Protein AF-A0AB39YLR9-F1 (afdb_monomer_lite)

Structure (mmCIF, N/CA/C/O backbone):
data_AF-A0AB39YLR9-F1
#
_entry.id   AF-A0AB39YLR9-F1
#
loop_
_atom_site.group_PDB
_atom_site.id
_atom_site.type_symbol
_atom_site.label_atom_id
_atom_site.label_alt_id
_atom_site.label_comp_id
_atom_site.label_asym_id
_atom_site.label_entity_id
_atom_site.label_seq_id
_atom_site.pdbx_PDB_ins_code
_atom_site.Cartn_x
_atom_site.Cartn_y
_atom_site.Cartn_z
_atom_site.occupancy
_atom_site.B_iso_or_equiv
_atom_site.auth_seq_id
_atom_site.auth_comp_id
_atom_site.auth_asym_id
_atom_site.auth_atom_id
_atom_site.pdbx_PDB_model_num
ATOM 1 N N . MET A 1 1 ? 39.516 -4.165 -50.689 1.00 60.22 1 MET A N 1
ATOM 2 C CA . MET A 1 1 ? 39.779 -5.036 -49.518 1.00 60.22 1 MET A CA 1
ATOM 3 C C . MET A 1 1 ? 39.561 -4.336 -48.171 1.00 60.22 1 MET A C 1
ATOM 5 O O . MET A 1 1 ? 38.975 -4.947 -47.292 1.00 60.22 1 MET A O 1
ATOM 9 N N . ASN A 1 2 ? 39.962 -3.068 -47.979 1.00 72.69 2 ASN A N 1
ATOM 10 C CA . ASN A 1 2 ? 39.694 -2.357 -46.710 1.00 72.69 2 ASN A CA 1
ATOM 11 C C . ASN A 1 2 ? 38.231 -1.906 -46.526 1.00 72.69 2 ASN A C 1
ATOM 13 O O . ASN A 1 2 ? 37.761 -1.853 -45.395 1.00 72.69 2 ASN A O 1
ATOM 17 N N . GLU A 1 3 ? 37.502 -1.604 -47.604 1.00 74.44 3 GLU A N 1
ATOM 18 C CA . GLU A 1 3 ? 36.099 -1.163 -47.508 1.00 74.44 3 GLU A CA 1
ATOM 19 C C . GLU A 1 3 ? 35.142 -2.290 -47.110 1.00 74.44 3 GLU A C 1
ATOM 21 O O . GLU A 1 3 ? 34.292 -2.086 -46.251 1.00 74.44 3 GLU A O 1
ATOM 26 N N . GLU A 1 4 ? 35.344 -3.492 -47.646 1.00 80.44 4 GLU A N 1
ATOM 27 C CA . GLU A 1 4 ? 34.550 -4.683 -47.316 1.00 80.44 4 GLU A CA 1
ATOM 28 C C . GLU A 1 4 ? 34.678 -5.046 -45.827 1.00 80.44 4 GLU A C 1
ATOM 30 O O . GLU A 1 4 ? 33.683 -5.193 -45.120 1.00 80.44 4 GLU A O 1
ATOM 35 N N . LYS A 1 5 ? 35.909 -5.025 -45.297 1.00 81.19 5 LYS A N 1
ATOM 36 C CA . LYS A 1 5 ? 36.178 -5.244 -43.867 1.00 81.19 5 LYS A CA 1
ATOM 37 C C . LYS A 1 5 ? 35.561 -4.161 -42.970 1.00 81.19 5 LYS A C 1
ATOM 39 O O . LYS A 1 5 ? 35.213 -4.430 -41.820 1.00 81.19 5 LYS A O 1
ATOM 44 N N . ASN A 1 6 ? 35.435 -2.930 -43.468 1.00 79.38 6 ASN A N 1
ATOM 45 C CA . ASN A 1 6 ? 34.780 -1.841 -42.741 1.00 79.38 6 ASN A CA 1
ATOM 46 C C . ASN A 1 6 ? 33.250 -1.968 -42.777 1.00 79.38 6 ASN A C 1
ATOM 48 O O . ASN A 1 6 ? 32.603 -1.677 -41.771 1.00 79.38 6 ASN A O 1
ATOM 52 N N . GLN A 1 7 ? 32.676 -2.453 -43.882 1.00 78.94 7 GLN A N 1
ATOM 53 C CA . GLN A 1 7 ? 31.246 -2.752 -43.972 1.00 78.94 7 GLN A CA 1
ATOM 54 C C . GLN A 1 7 ? 30.847 -3.883 -43.024 1.00 78.94 7 GLN A C 1
ATOM 56 O O . GLN A 1 7 ? 29.901 -3.712 -42.257 1.00 78.94 7 GLN A O 1
ATOM 61 N N . GLU A 1 8 ? 31.592 -4.992 -42.989 1.00 82.38 8 GLU A N 1
ATOM 62 C CA . GLU A 1 8 ? 31.318 -6.095 -42.054 1.00 82.38 8 GLU A CA 1
ATOM 63 C C . GLU A 1 8 ? 31.325 -5.633 -40.592 1.00 82.38 8 GLU A C 1
ATOM 65 O O . GLU A 1 8 ? 30.444 -5.999 -39.811 1.00 82.38 8 GLU A O 1
ATOM 70 N N . ARG A 1 9 ? 32.277 -4.766 -40.223 1.00 81.50 9 ARG A N 1
ATOM 71 C CA . ARG A 1 9 ? 32.346 -4.180 -38.876 1.00 81.50 9 ARG A CA 1
ATOM 72 C C . ARG A 1 9 ? 31.137 -3.304 -38.563 1.00 81.50 9 ARG A C 1
ATOM 74 O O . ARG A 1 9 ? 30.598 -3.412 -37.466 1.00 81.50 9 ARG A O 1
ATOM 81 N N . ALA A 1 10 ? 30.692 -2.475 -39.505 1.00 74.00 10 ALA A N 1
ATOM 82 C CA . ALA A 1 10 ? 29.515 -1.631 -39.317 1.00 74.00 10 ALA A CA 1
ATOM 83 C C . ALA A 1 10 ? 28.233 -2.468 -39.148 1.00 74.00 10 ALA A C 1
ATOM 85 O O . ALA A 1 10 ? 27.442 -2.209 -38.241 1.00 74.00 10 ALA A O 1
ATOM 86 N N . TYR A 1 11 ? 28.057 -3.522 -39.953 1.00 78.75 11 TYR A N 1
ATOM 87 C CA . TYR A 1 11 ? 26.915 -4.432 -39.824 1.00 78.75 11 TYR A CA 1
ATOM 88 C C . TYR A 1 11 ? 26.922 -5.203 -38.501 1.00 78.75 11 TYR A C 1
ATOM 90 O O . TYR A 1 11 ? 25.876 -5.307 -37.856 1.00 78.75 11 TYR A O 1
ATOM 98 N N . ALA A 1 12 ? 28.085 -5.694 -38.062 1.00 80.12 12 ALA A N 1
ATOM 99 C CA . ALA A 1 12 ? 28.220 -6.372 -36.774 1.00 80.12 12 ALA A CA 1
ATOM 100 C C . ALA A 1 12 ? 27.848 -5.453 -35.596 1.00 80.12 12 ALA A C 1
ATOM 102 O O . ALA A 1 12 ? 27.183 -5.887 -34.657 1.00 80.12 12 ALA A O 1
ATOM 103 N N . LEU A 1 13 ? 28.217 -4.173 -35.678 1.00 76.12 13 LEU A N 1
ATOM 104 C CA . LEU A 1 13 ? 27.980 -3.175 -34.635 1.00 76.12 13 LEU A CA 1
ATOM 105 C C . LEU A 1 13 ? 26.496 -2.750 -34.565 1.00 76.12 13 LEU A C 1
ATOM 107 O O . LEU A 1 13 ? 25.919 -2.624 -33.485 1.00 76.12 13 LEU A O 1
ATOM 111 N N . ILE A 1 14 ? 25.821 -2.632 -35.713 1.00 75.31 14 ILE A N 1
ATOM 112 C CA . ILE A 1 14 ? 24.363 -2.418 -35.765 1.00 75.31 14 ILE A CA 1
ATOM 113 C C . ILE A 1 14 ? 23.611 -3.645 -35.220 1.00 75.31 14 ILE A C 1
ATOM 115 O O . ILE A 1 14 ? 22.615 -3.499 -34.504 1.00 75.31 14 ILE A O 1
ATOM 119 N N . ALA A 1 15 ? 24.079 -4.857 -35.537 1.00 76.88 15 ALA A N 1
ATOM 120 C CA . ALA A 1 15 ? 23.487 -6.092 -35.030 1.00 76.88 15 ALA A CA 1
ATOM 121 C C . ALA A 1 15 ? 23.628 -6.213 -33.503 1.00 76.88 15 ALA A C 1
ATOM 123 O O . ALA A 1 15 ? 22.654 -6.579 -32.841 1.00 76.88 15 ALA A O 1
ATOM 124 N N . SER A 1 16 ? 24.782 -5.842 -32.931 1.00 79.31 16 SER A N 1
ATOM 125 C CA . SER A 1 16 ? 24.967 -5.837 -31.474 1.00 79.31 16 SER A CA 1
ATOM 126 C C . SER A 1 16 ? 24.061 -4.821 -30.780 1.00 79.31 16 SER A C 1
ATOM 128 O O . SER A 1 16 ? 23.411 -5.173 -29.800 1.00 79.31 16 SER A O 1
ATOM 130 N N . TYR A 1 17 ? 23.909 -3.605 -31.325 1.00 73.50 17 TYR A N 1
ATOM 131 C CA . TYR A 1 17 ? 22.994 -2.612 -30.746 1.00 73.50 17 TYR A CA 1
ATOM 132 C C . TYR A 1 17 ? 21.532 -3.070 -30.742 1.00 73.50 17 TYR A C 1
ATOM 134 O O . TYR A 1 17 ? 20.808 -2.809 -29.779 1.00 73.50 17 TYR A O 1
ATOM 142 N N . ARG A 1 18 ? 21.084 -3.777 -31.790 1.00 77.50 18 ARG A N 1
ATOM 143 C CA . ARG A 1 18 ? 19.736 -4.370 -31.812 1.00 77.50 18 ARG A CA 1
ATOM 144 C C . ARG A 1 18 ? 19.580 -5.452 -30.747 1.00 77.50 18 ARG A C 1
ATOM 146 O O . ARG A 1 18 ? 18.599 -5.424 -30.010 1.00 77.50 18 ARG A O 1
ATOM 153 N N . ALA A 1 19 ? 20.558 -6.352 -30.636 1.00 77.00 19 ALA A N 1
ATOM 154 C CA . ALA A 1 19 ? 20.533 -7.427 -29.648 1.00 77.00 19 ALA A CA 1
ATOM 155 C C . ALA A 1 19 ? 20.502 -6.893 -28.205 1.00 77.00 19 ALA A C 1
ATOM 157 O O . ALA A 1 19 ? 19.758 -7.410 -27.368 1.00 77.00 19 ALA A O 1
ATOM 158 N N . ASP A 1 20 ? 21.262 -5.836 -27.912 1.00 74.56 20 ASP A N 1
ATOM 159 C CA . ASP A 1 20 ? 21.239 -5.193 -26.598 1.00 74.56 20 ASP A CA 1
ATOM 160 C C . ASP A 1 20 ? 19.906 -4.480 -26.343 1.00 74.56 20 ASP A C 1
ATOM 162 O O . ASP A 1 20 ? 19.319 -4.641 -25.270 1.00 74.56 20 ASP A O 1
ATOM 166 N N . GLY A 1 21 ? 19.366 -3.768 -27.338 1.00 71.19 21 GLY A N 1
ATOM 167 C CA . GLY A 1 21 ? 18.050 -3.128 -27.253 1.00 71.19 21 GLY A CA 1
ATOM 168 C C . GLY A 1 21 ? 16.918 -4.110 -26.926 1.00 71.19 21 GLY A C 1
ATOM 169 O O . GLY A 1 21 ? 16.097 -3.832 -26.047 1.00 71.19 21 GLY A O 1
ATOM 170 N N . ASP A 1 22 ? 16.908 -5.283 -27.563 1.00 75.31 22 ASP A N 1
ATOM 171 C CA . ASP A 1 22 ? 15.916 -6.331 -27.297 1.00 75.31 22 ASP A CA 1
ATOM 172 C C . ASP A 1 22 ? 16.033 -6.877 -25.861 1.00 75.31 22 ASP A C 1
ATOM 174 O O . ASP A 1 22 ? 15.024 -7.006 -25.161 1.00 75.31 22 ASP A O 1
ATOM 178 N N . ARG A 1 23 ? 17.258 -7.073 -25.349 1.00 77.00 23 ARG A N 1
ATOM 179 C CA . ARG A 1 23 ? 17.490 -7.478 -23.947 1.00 77.00 23 ARG A CA 1
ATOM 180 C C . ARG A 1 23 ? 16.965 -6.453 -22.943 1.00 77.00 23 ARG A C 1
ATOM 182 O O . ARG A 1 23 ? 16.373 -6.837 -21.930 1.00 77.00 23 ARG A O 1
ATOM 189 N N . TYR A 1 24 ? 17.170 -5.158 -23.190 1.00 70.44 24 TYR A N 1
ATOM 190 C CA . TYR A 1 24 ? 16.618 -4.102 -22.331 1.00 70.44 24 TYR A CA 1
ATOM 191 C C . TYR A 1 24 ? 15.089 -4.087 -22.369 1.00 70.44 24 TYR A C 1
ATOM 193 O O . TYR A 1 24 ? 14.443 -3.909 -21.333 1.00 70.44 24 TYR A O 1
ATOM 201 N N . ARG A 1 25 ? 14.502 -4.330 -23.543 1.00 72.50 25 ARG A N 1
ATOM 202 C CA . ARG A 1 25 ? 13.052 -4.364 -23.733 1.00 72.50 25 ARG A CA 1
ATOM 203 C C . ARG A 1 25 ? 12.389 -5.503 -22.963 1.00 72.50 25 ARG A C 1
ATOM 205 O O . ARG A 1 25 ? 11.362 -5.270 -22.320 1.00 72.50 25 ARG A O 1
ATOM 212 N N . ASP A 1 26 ? 12.976 -6.695 -22.995 1.00 79.31 26 ASP A N 1
ATOM 213 C CA . ASP A 1 26 ? 12.454 -7.864 -22.281 1.00 79.31 26 ASP A CA 1
ATOM 214 C C . ASP A 1 26 ? 12.560 -7.699 -20.762 1.00 79.31 26 ASP A C 1
ATOM 216 O O . ASP A 1 26 ? 11.602 -7.988 -20.040 1.00 79.31 26 ASP A O 1
ATOM 220 N N . ARG A 1 27 ? 13.667 -7.124 -20.269 1.00 78.44 27 ARG A N 1
ATOM 221 C CA . ARG A 1 27 ? 13.816 -6.765 -18.847 1.00 78.44 27 ARG A CA 1
ATOM 222 C C . ARG A 1 27 ? 12.797 -5.715 -18.405 1.00 78.44 27 ARG A C 1
ATOM 224 O O . ARG A 1 27 ? 12.226 -5.830 -17.327 1.00 78.44 27 ARG A O 1
ATOM 231 N N . ALA A 1 28 ? 12.536 -4.703 -19.231 1.00 73.12 28 ALA A N 1
ATOM 232 C CA . ALA A 1 28 ? 11.535 -3.687 -18.914 1.00 73.12 28 ALA A CA 1
ATOM 233 C C . ALA A 1 28 ? 10.118 -4.283 -18.849 1.00 73.12 28 ALA A C 1
ATOM 235 O O . ALA A 1 28 ? 9.339 -3.924 -17.967 1.00 73.12 28 ALA A O 1
ATOM 236 N N . ARG A 1 29 ? 9.788 -5.222 -19.746 1.00 78.81 29 ARG A N 1
ATOM 237 C CA . ARG A 1 29 ? 8.496 -5.924 -19.742 1.00 78.81 29 ARG A CA 1
ATOM 238 C C . ARG A 1 29 ? 8.316 -6.787 -18.501 1.00 78.81 29 ARG A C 1
ATOM 240 O O . ARG A 1 29 ? 7.258 -6.703 -17.888 1.00 78.81 29 ARG A O 1
ATOM 247 N N . SER A 1 30 ? 9.326 -7.564 -18.107 1.00 81.25 30 SER A N 1
ATOM 248 C CA . SER A 1 30 ? 9.223 -8.414 -16.915 1.00 81.25 30 SER A CA 1
ATOM 249 C C . SER A 1 30 ? 9.027 -7.586 -15.640 1.00 81.25 30 SER A C 1
ATOM 251 O O . SER A 1 30 ? 8.135 -7.877 -14.842 1.00 81.25 30 SER A O 1
ATOM 253 N N . VAL A 1 31 ? 9.774 -6.487 -15.490 1.00 77.94 31 VAL A N 1
ATOM 254 C CA . VAL A 1 31 ? 9.618 -5.554 -14.363 1.00 77.94 31 VAL A CA 1
ATOM 255 C C . VAL A 1 31 ? 8.236 -4.901 -14.373 1.00 77.94 31 VAL A C 1
ATOM 257 O O . VAL A 1 31 ? 7.573 -4.861 -13.337 1.00 77.94 31 VAL A O 1
ATOM 260 N N . ALA A 1 32 ? 7.759 -4.450 -15.536 1.00 73.94 32 ALA A N 1
ATOM 261 C CA . ALA A 1 32 ? 6.423 -3.876 -15.664 1.00 73.94 32 ALA A CA 1
ATOM 262 C C . ALA A 1 32 ? 5.328 -4.888 -15.290 1.00 73.94 32 ALA A C 1
ATOM 264 O O . ALA A 1 32 ? 4.399 -4.528 -14.571 1.00 73.94 32 ALA A O 1
ATOM 265 N N . THR A 1 33 ? 5.449 -6.154 -15.712 1.00 79.75 33 THR A N 1
ATOM 266 C CA . THR A 1 33 ? 4.489 -7.201 -15.329 1.00 79.75 33 THR A CA 1
ATOM 267 C C . THR A 1 33 ? 4.505 -7.471 -13.830 1.00 79.75 33 THR A C 1
ATOM 269 O O . THR A 1 33 ? 3.438 -7.543 -13.230 1.00 79.75 33 THR A O 1
ATOM 272 N N . LEU A 1 34 ? 5.682 -7.531 -13.199 1.00 80.62 34 LEU A N 1
ATOM 273 C CA . LEU A 1 34 ? 5.793 -7.722 -11.751 1.00 80.62 34 LEU A CA 1
ATOM 274 C C . LEU A 1 34 ? 5.138 -6.567 -10.987 1.00 80.62 34 LEU A C 1
ATOM 276 O O . LEU A 1 34 ? 4.299 -6.803 -10.120 1.00 80.62 34 LEU A O 1
ATOM 280 N N . LEU A 1 35 ? 5.445 -5.320 -11.353 1.00 77.69 35 LEU A N 1
ATOM 281 C CA . LEU A 1 35 ? 4.845 -4.138 -10.726 1.00 77.69 35 LEU A CA 1
ATOM 282 C C . LEU A 1 35 ? 3.328 -4.077 -10.943 1.00 77.69 35 LEU A C 1
ATOM 284 O O . LEU A 1 35 ? 2.594 -3.743 -10.015 1.00 77.69 35 LEU A O 1
ATOM 288 N N . ALA A 1 36 ? 2.845 -4.444 -12.133 1.00 77.50 36 ALA A N 1
ATOM 289 C CA . ALA A 1 36 ? 1.417 -4.505 -12.424 1.00 77.50 36 ALA A CA 1
ATOM 290 C C . ALA A 1 36 ? 0.712 -5.583 -11.587 1.00 77.50 36 ALA A C 1
ATOM 292 O O . ALA A 1 36 ? -0.337 -5.309 -11.007 1.00 77.50 36 ALA A O 1
ATOM 293 N N . THR A 1 37 ? 1.301 -6.779 -11.464 1.00 80.56 37 THR A N 1
ATOM 294 C CA . THR A 1 37 ? 0.749 -7.842 -10.607 1.00 80.56 37 THR A CA 1
ATOM 295 C C . THR A 1 37 ? 0.736 -7.440 -9.138 1.00 80.56 37 THR A C 1
ATOM 297 O O . THR A 1 37 ? -0.267 -7.656 -8.463 1.00 80.56 37 THR A O 1
ATOM 300 N N . LEU A 1 38 ? 1.799 -6.790 -8.654 1.00 78.44 38 LEU A N 1
ATOM 301 C CA . LEU A 1 38 ? 1.888 -6.302 -7.280 1.00 78.44 38 LEU A CA 1
ATOM 302 C C . LEU A 1 38 ? 0.839 -5.216 -7.009 1.00 78.44 38 LEU A C 1
ATOM 304 O O . LEU A 1 38 ? 0.147 -5.269 -5.998 1.00 78.44 38 LEU A O 1
ATOM 308 N N . SER A 1 39 ? 0.680 -4.268 -7.936 1.00 78.62 39 SER A N 1
ATOM 309 C CA . SER A 1 39 ? -0.345 -3.223 -7.862 1.00 78.62 39 SER A CA 1
ATOM 310 C C . SER A 1 39 ? -1.758 -3.813 -7.857 1.00 78.62 39 SER A C 1
ATOM 312 O O . SER A 1 39 ? -2.575 -3.450 -7.014 1.00 78.62 39 SER A O 1
ATOM 314 N N . GLY A 1 40 ? -2.030 -4.789 -8.730 1.00 74.19 40 GLY A N 1
ATOM 315 C CA . GLY A 1 40 ? -3.310 -5.496 -8.770 1.00 74.19 40 GLY A CA 1
ATOM 316 C C . GLY A 1 40 ? -3.600 -6.269 -7.482 1.00 74.19 40 GLY A C 1
ATOM 317 O O . GLY A 1 40 ? -4.703 -6.175 -6.948 1.00 74.19 40 GLY A O 1
ATOM 318 N N . ALA A 1 41 ? -2.605 -6.978 -6.942 1.00 80.12 41 ALA A N 1
ATOM 319 C CA . ALA A 1 41 ? -2.728 -7.699 -5.678 1.00 80.12 41 ALA A CA 1
ATOM 320 C C . ALA A 1 41 ? -2.969 -6.751 -4.492 1.00 80.12 41 ALA A C 1
ATOM 322 O O . ALA A 1 41 ? -3.811 -7.037 -3.645 1.00 80.12 41 ALA A O 1
ATOM 323 N N . LEU A 1 42 ? -2.285 -5.603 -4.451 1.00 73.12 42 LEU A N 1
ATOM 324 C CA . LEU A 1 42 ? -2.491 -4.571 -3.431 1.00 73.12 42 LEU A CA 1
ATOM 325 C C . LEU A 1 42 ? -3.877 -3.932 -3.532 1.00 73.12 42 LEU A C 1
ATOM 327 O O . LEU A 1 42 ? -4.549 -3.778 -2.515 1.00 73.12 42 LEU A O 1
ATOM 331 N N . ALA A 1 43 ? -4.328 -3.597 -4.742 1.00 76.00 43 ALA A N 1
ATOM 332 C CA . ALA A 1 43 ? -5.660 -3.046 -4.967 1.00 76.00 43 ALA A CA 1
ATOM 333 C C . ALA A 1 43 ? -6.753 -4.040 -4.552 1.00 76.00 43 ALA A C 1
ATOM 335 O O . ALA A 1 43 ? -7.681 -3.672 -3.834 1.00 76.00 43 ALA A O 1
ATOM 336 N N . ALA A 1 44 ? -6.608 -5.313 -4.928 1.00 74.00 44 ALA A N 1
ATOM 337 C CA . ALA A 1 44 ? -7.500 -6.373 -4.475 1.00 74.00 44 ALA A CA 1
ATOM 338 C C . ALA A 1 44 ? -7.455 -6.518 -2.947 1.00 74.00 44 ALA A C 1
ATOM 340 O O . ALA A 1 44 ? -8.501 -6.563 -2.313 1.00 74.00 44 ALA A O 1
ATOM 341 N N . GLY A 1 45 ? -6.267 -6.514 -2.338 1.00 70.25 45 GLY A N 1
ATOM 342 C CA . GLY A 1 45 ? -6.099 -6.583 -0.886 1.00 70.25 45 GLY A CA 1
ATOM 343 C C . GLY A 1 45 ? -6.746 -5.416 -0.137 1.00 70.25 45 GLY A C 1
ATOM 344 O O . GLY A 1 45 ? -7.300 -5.626 0.933 1.00 70.25 45 GLY A O 1
ATOM 345 N N . LEU A 1 46 ? -6.742 -4.207 -0.706 1.00 70.38 46 LEU A N 1
ATOM 346 C CA . LEU A 1 46 ? -7.438 -3.039 -0.152 1.00 70.38 46 LEU A CA 1
ATOM 347 C C . LEU A 1 46 ? -8.964 -3.153 -0.267 1.00 70.38 46 LEU A C 1
ATOM 349 O O . LEU A 1 46 ? -9.664 -2.761 0.661 1.00 70.38 46 LEU A O 1
ATOM 353 N N . ILE A 1 47 ? -9.476 -3.710 -1.368 1.00 69.25 47 ILE A N 1
ATOM 354 C CA . ILE A 1 47 ? -10.919 -3.919 -1.583 1.00 69.25 47 ILE A CA 1
ATOM 355 C C . ILE A 1 47 ? -11.451 -5.066 -0.712 1.00 69.25 47 ILE A C 1
ATOM 357 O O . ILE A 1 47 ? -12.530 -4.956 -0.134 1.00 69.25 47 ILE A O 1
ATOM 361 N N . PHE A 1 48 ? -10.696 -6.162 -0.614 1.00 64.06 48 PHE A N 1
ATOM 362 C CA . PHE A 1 48 ? -11.039 -7.340 0.185 1.00 64.06 48 PHE A CA 1
ATOM 363 C C . PHE A 1 48 ? -10.582 -7.238 1.639 1.00 64.06 48 PHE A C 1
ATOM 365 O O . PHE A 1 48 ? -10.855 -8.154 2.417 1.00 64.06 48 PHE A O 1
ATOM 372 N N . SER A 1 49 ? -9.901 -6.151 2.022 1.00 59.72 49 SER A N 1
ATOM 373 C CA . SER A 1 49 ? -9.563 -5.913 3.420 1.00 59.72 49 SER A CA 1
ATOM 374 C C . SER A 1 49 ? -10.870 -5.904 4.209 1.00 59.72 49 SER A C 1
ATOM 376 O O . SER A 1 49 ? -11.764 -5.110 3.893 1.00 59.72 49 SER A O 1
ATOM 378 N N . PRO A 1 50 ? -11.037 -6.820 5.180 1.00 51.69 50 PRO A N 1
ATOM 379 C CA . PRO A 1 50 ? -12.290 -6.947 5.892 1.00 51.69 50 PRO A CA 1
ATOM 380 C C . PRO A 1 50 ? -12.628 -5.605 6.537 1.00 51.69 50 PRO A C 1
ATOM 382 O O . PRO A 1 50 ? -11.828 -5.037 7.286 1.00 51.69 50 PRO A O 1
ATOM 385 N N . VAL A 1 51 ? -13.827 -5.112 6.221 1.00 47.38 51 VAL A N 1
ATOM 386 C CA . VAL A 1 51 ? -14.494 -3.974 6.862 1.00 47.38 51 VAL A CA 1
ATOM 387 C C . VAL A 1 51 ? -14.461 -4.223 8.373 1.00 47.38 51 VAL A C 1
ATOM 389 O O . VAL A 1 51 ? -15.242 -5.009 8.890 1.00 47.38 51 VAL A O 1
ATOM 392 N N . GLY A 1 52 ? -13.466 -3.672 9.068 1.00 48.31 52 GLY A N 1
ATOM 393 C CA . GLY A 1 52 ? -13.143 -4.097 10.435 1.00 48.31 52 GLY A CA 1
ATOM 394 C C . GLY A 1 52 ? -11.682 -3.906 10.823 1.00 48.31 52 GLY A C 1
ATOM 395 O O . GLY A 1 52 ? -11.402 -3.552 11.959 1.00 48.31 52 GLY A O 1
ATOM 396 N N . GLN A 1 53 ? -10.733 -4.011 9.890 1.00 53.88 53 GLN A N 1
ATOM 397 C CA . GLN A 1 53 ? -9.391 -3.460 10.110 1.00 53.88 53 GLN A CA 1
ATOM 398 C C . GLN A 1 53 ? -9.435 -1.972 9.770 1.00 53.88 53 GLN A C 1
ATOM 400 O O . GLN A 1 53 ? -9.177 -1.551 8.644 1.00 53.88 53 GLN A O 1
ATOM 405 N N . GLY A 1 54 ? -9.879 -1.173 10.740 1.00 53.44 54 GLY A N 1
ATOM 406 C CA . GLY A 1 54 ? -9.940 0.284 10.661 1.00 53.44 54 GLY A CA 1
ATOM 407 C C . GLY A 1 54 ? -8.544 0.889 10.563 1.00 53.44 54 GLY A C 1
ATOM 408 O O . GLY A 1 54 ? -8.052 1.470 11.519 1.00 53.44 54 GLY A O 1
ATOM 409 N N . PHE A 1 55 ? -7.895 0.741 9.410 1.00 59.88 55 PHE A N 1
ATOM 410 C CA . PHE A 1 55 ? -6.688 1.476 9.083 1.00 59.88 55 PHE A CA 1
ATOM 411 C C . PHE A 1 55 ? -6.984 2.975 9.227 1.00 59.88 55 PHE A C 1
ATOM 413 O O . PHE A 1 55 ? -7.989 3.436 8.663 1.00 59.88 55 PHE A O 1
ATOM 420 N N . PRO A 1 56 ? -6.151 3.733 9.965 1.00 68.31 56 PRO A N 1
ATOM 421 C CA . PRO A 1 56 ? -6.26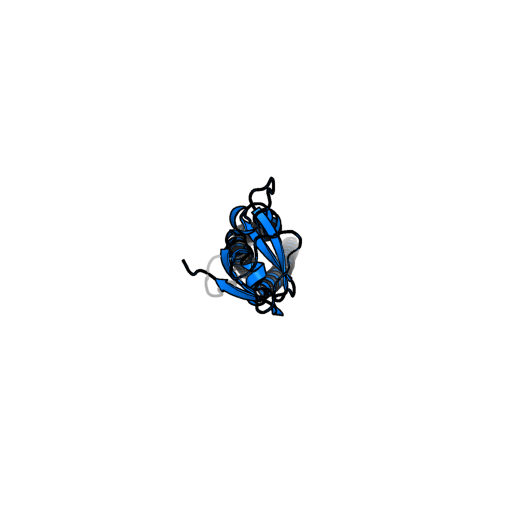4 5.183 10.041 1.00 68.31 56 PRO A CA 1
ATOM 422 C C . PRO A 1 56 ? -6.413 5.784 8.648 1.00 68.31 56 PRO A C 1
ATOM 424 O O . PRO A 1 56 ? -5.779 5.308 7.703 1.00 68.31 56 PRO A O 1
ATOM 427 N N . GLU A 1 57 ? -7.225 6.831 8.492 1.00 72.25 57 GLU A N 1
ATOM 428 C CA . GLU A 1 57 ? -7.475 7.417 7.166 1.00 72.25 57 GLU A CA 1
ATOM 429 C C . GLU A 1 57 ? -6.170 7.758 6.434 1.00 72.25 57 GLU A C 1
ATOM 431 O O . GLU A 1 57 ? -6.021 7.449 5.253 1.00 72.25 57 GLU A O 1
ATOM 436 N N . ALA A 1 58 ? -5.174 8.257 7.172 1.00 69.31 58 ALA A N 1
ATOM 437 C CA . ALA A 1 58 ? -3.826 8.527 6.677 1.00 69.31 58 ALA A CA 1
ATOM 438 C C . ALA A 1 58 ? -3.169 7.313 5.993 1.00 69.31 58 ALA A C 1
ATOM 440 O O . ALA A 1 58 ? -2.562 7.446 4.930 1.00 69.31 58 ALA A O 1
ATOM 441 N N . THR A 1 59 ? -3.325 6.112 6.553 1.00 73.75 59 THR A N 1
ATOM 442 C CA . THR A 1 59 ? -2.788 4.886 5.945 1.00 73.75 59 THR A CA 1
ATOM 443 C C . THR A 1 59 ? -3.559 4.454 4.704 1.00 73.75 59 THR A C 1
ATOM 445 O O . THR A 1 59 ? -2.944 3.996 3.745 1.00 73.75 59 THR A O 1
ATOM 448 N N . LYS A 1 60 ? -4.878 4.677 4.647 1.00 75.56 60 LYS A N 1
ATOM 449 C CA . LYS A 1 60 ? -5.654 4.423 3.422 1.00 75.56 60 LYS A CA 1
ATOM 450 C C . LYS A 1 60 ? -5.175 5.319 2.280 1.00 75.56 60 LYS A C 1
ATOM 452 O O . LYS A 1 60 ? -4.916 4.823 1.186 1.00 75.56 60 LYS A O 1
ATOM 457 N N . TYR A 1 61 ? -4.978 6.613 2.547 1.00 80.81 61 TYR A N 1
ATOM 458 C CA . TYR A 1 61 ? -4.429 7.547 1.560 1.00 80.81 61 TYR A CA 1
ATOM 459 C C . TYR A 1 61 ? -3.016 7.161 1.110 1.00 80.81 61 TYR A C 1
ATOM 461 O O . TYR A 1 61 ? -2.736 7.205 -0.087 1.00 80.81 61 TYR A O 1
ATOM 469 N N . ALA A 1 62 ? -2.151 6.718 2.029 1.00 79.00 62 ALA A N 1
ATOM 470 C CA . ALA A 1 62 ? -0.820 6.217 1.682 1.00 79.00 62 ALA A CA 1
ATOM 471 C C . ALA A 1 62 ? -0.884 4.983 0.759 1.00 79.00 62 ALA A C 1
ATOM 473 O O . ALA A 1 62 ? -0.150 4.918 -0.227 1.00 79.00 62 ALA A O 1
ATOM 474 N N . GLY A 1 63 ? -1.803 4.048 1.025 1.00 77.81 63 GLY A N 1
ATOM 475 C CA . GLY A 1 63 ? -2.047 2.884 0.168 1.00 77.81 63 GLY A CA 1
ATOM 476 C C . GLY A 1 63 ? -2.523 3.267 -1.238 1.00 77.81 63 GLY A C 1
ATOM 477 O O . GLY A 1 63 ? -1.971 2.787 -2.229 1.00 77.81 63 GLY A O 1
ATOM 478 N N . TYR A 1 64 ? -3.487 4.189 -1.351 1.00 82.31 64 TYR A N 1
ATOM 479 C CA . TYR A 1 64 ? -3.944 4.697 -2.652 1.00 82.31 64 TYR A CA 1
ATOM 480 C C . TYR A 1 64 ? -2.837 5.430 -3.417 1.00 82.31 64 TYR A C 1
ATOM 482 O O . TYR A 1 64 ? -2.665 5.210 -4.618 1.00 82.31 64 TYR A O 1
ATOM 490 N N . ALA A 1 65 ? -2.051 6.261 -2.728 1.00 83.00 65 ALA A N 1
ATOM 491 C CA . ALA A 1 65 ? -0.912 6.951 -3.322 1.00 83.00 65 ALA A CA 1
ATOM 492 C C . ALA A 1 65 ? 0.142 5.960 -3.846 1.00 83.00 65 ALA A C 1
ATOM 494 O O . ALA A 1 65 ? 0.664 6.150 -4.945 1.00 83.00 65 ALA A O 1
ATOM 495 N N . ALA A 1 66 ? 0.407 4.873 -3.112 1.00 81.25 66 ALA A N 1
ATOM 496 C CA . ALA A 1 66 ? 1.315 3.819 -3.552 1.00 81.25 66 ALA A CA 1
ATOM 497 C C . ALA A 1 66 ? 0.809 3.113 -4.822 1.00 81.25 66 ALA A C 1
ATOM 499 O O . ALA A 1 66 ? 1.584 2.926 -5.759 1.00 81.25 66 ALA A O 1
ATOM 500 N N . ILE A 1 67 ? -0.486 2.783 -4.902 1.00 80.69 67 ILE A N 1
ATOM 501 C CA . ILE A 1 67 ? -1.086 2.177 -6.106 1.00 80.69 67 ILE A CA 1
ATOM 502 C C . ILE A 1 67 ? -0.948 3.106 -7.317 1.00 80.69 67 ILE A C 1
ATOM 504 O O . ILE A 1 67 ? -0.527 2.665 -8.389 1.00 80.69 67 ILE A O 1
ATOM 508 N N . LEU A 1 68 ? -1.261 4.396 -7.155 1.00 85.44 68 LEU A N 1
ATOM 509 C CA . LEU A 1 68 ? -1.123 5.379 -8.231 1.00 85.44 68 LEU A CA 1
ATOM 510 C C . LEU A 1 68 ? 0.334 5.515 -8.686 1.00 85.44 68 LEU A C 1
ATOM 512 O O . LEU A 1 68 ? 0.606 5.498 -9.887 1.00 85.44 68 LEU A O 1
ATOM 516 N N . ALA A 1 69 ? 1.279 5.579 -7.746 1.00 80.19 69 ALA A N 1
ATOM 517 C CA . ALA A 1 69 ? 2.704 5.640 -8.053 1.00 80.19 69 ALA A CA 1
ATOM 518 C C . ALA A 1 69 ? 3.198 4.381 -8.793 1.00 80.19 69 ALA A C 1
ATOM 520 O O . ALA A 1 69 ? 3.957 4.502 -9.757 1.00 80.19 69 ALA A O 1
ATOM 521 N N . LEU A 1 70 ? 2.724 3.184 -8.418 1.00 79.06 70 LEU A N 1
ATOM 522 C CA . LEU A 1 70 ? 3.009 1.942 -9.151 1.00 79.06 70 LEU A CA 1
ATOM 523 C C . LEU A 1 70 ? 2.444 1.983 -10.574 1.00 79.06 70 LEU A C 1
ATOM 525 O O . LEU A 1 70 ? 3.149 1.628 -11.517 1.00 79.06 70 LEU A O 1
ATOM 529 N N . GLY A 1 71 ? 1.206 2.454 -10.752 1.00 81.44 71 GLY A N 1
ATOM 530 C CA . GLY A 1 71 ? 0.597 2.611 -12.076 1.00 81.44 71 GLY A CA 1
ATOM 531 C C . GLY A 1 71 ? 1.399 3.555 -12.976 1.00 81.44 71 GLY A C 1
ATOM 532 O O . GLY A 1 71 ? 1.717 3.214 -14.116 1.00 81.44 71 GLY A O 1
ATOM 533 N N . ILE A 1 72 ? 1.810 4.707 -12.439 1.00 82.50 72 ILE A N 1
ATOM 534 C CA . ILE A 1 72 ? 2.665 5.675 -13.138 1.00 82.50 72 ILE A CA 1
ATOM 535 C C . ILE A 1 72 ? 4.018 5.043 -13.502 1.00 82.50 72 ILE A C 1
ATOM 537 O O . ILE A 1 72 ? 4.473 5.179 -14.639 1.00 82.50 72 ILE A O 1
ATOM 541 N N . SER A 1 73 ? 4.639 4.305 -12.576 1.00 78.62 73 SER A N 1
ATOM 542 C CA . SER A 1 73 ? 5.895 3.586 -12.820 1.00 78.62 73 SER A CA 1
ATOM 543 C C . SER A 1 73 ? 5.766 2.602 -13.989 1.00 78.62 73 SER A C 1
ATOM 545 O O . SER A 1 73 ? 6.567 2.656 -14.926 1.00 78.62 73 SER A O 1
ATOM 547 N N . VAL A 1 74 ? 4.715 1.773 -14.000 1.00 79.50 74 VAL A N 1
ATOM 548 C CA . VAL A 1 74 ? 4.426 0.826 -15.092 1.00 79.50 74 VAL A CA 1
ATOM 549 C C . VAL A 1 74 ? 4.271 1.557 -16.428 1.00 79.50 74 VAL A C 1
ATOM 551 O O . VAL A 1 74 ? 4.883 1.150 -17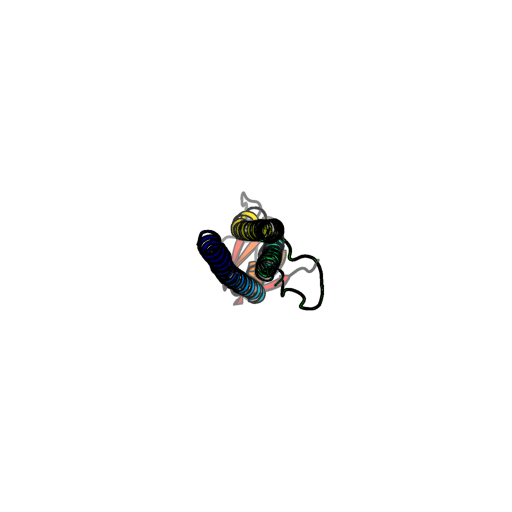.417 1.00 79.50 74 VAL A O 1
ATOM 554 N N . CYS A 1 75 ? 3.533 2.670 -16.465 1.00 80.25 75 CYS A N 1
ATOM 555 C CA . CYS A 1 75 ? 3.378 3.483 -17.673 1.00 80.25 75 CYS A CA 1
ATOM 556 C C . CYS A 1 75 ? 4.719 4.022 -18.195 1.00 80.25 75 CYS A C 1
ATOM 558 O O . CYS A 1 75 ? 4.963 3.976 -19.404 1.00 80.25 75 CYS A O 1
ATOM 560 N N . PHE A 1 76 ? 5.610 4.492 -17.316 1.00 78.44 76 PHE A N 1
ATOM 561 C CA . PHE A 1 76 ? 6.943 4.962 -17.710 1.00 78.44 76 PHE A CA 1
ATOM 562 C C . PHE A 1 76 ? 7.836 3.828 -18.230 1.00 78.44 76 PHE A C 1
ATOM 564 O O . PHE A 1 76 ? 8.478 3.998 -19.271 1.00 78.44 76 PHE A O 1
ATOM 571 N N . PHE A 1 77 ? 7.834 2.662 -17.577 1.00 72.19 77 PHE A N 1
ATOM 572 C CA . PHE A 1 77 ? 8.588 1.488 -18.033 1.00 72.19 77 PHE A CA 1
ATOM 573 C C . PHE A 1 77 ? 8.086 0.967 -19.388 1.00 72.19 77 PHE A C 1
ATOM 575 O O . PHE A 1 77 ? 8.889 0.690 -20.283 1.00 72.19 77 PHE A O 1
ATOM 582 N N . LEU A 1 78 ? 6.766 0.902 -19.589 1.00 73.56 78 LEU A N 1
ATOM 583 C CA . LEU A 1 78 ? 6.172 0.532 -20.878 1.00 73.56 78 LEU A CA 1
ATOM 584 C C . LEU A 1 78 ? 6.470 1.575 -21.962 1.00 73.56 78 LEU A C 1
ATOM 586 O O . LEU A 1 78 ? 6.811 1.213 -23.087 1.00 73.56 78 LEU A O 1
ATOM 590 N N . SER A 1 79 ? 6.419 2.863 -21.620 1.00 74.12 79 SER A N 1
ATOM 591 C CA . SER A 1 79 ? 6.751 3.954 -22.541 1.00 74.12 79 SER A CA 1
ATOM 592 C C . SER A 1 79 ? 8.219 3.936 -22.973 1.00 74.12 79 SER A C 1
ATOM 594 O O . SER A 1 79 ? 8.513 4.268 -24.119 1.00 74.12 79 SER A O 1
ATOM 596 N N . GLY A 1 80 ? 9.142 3.542 -22.089 1.00 65.31 80 GLY A N 1
ATOM 597 C CA . GLY A 1 80 ? 10.545 3.295 -22.443 1.00 65.31 80 GLY A CA 1
ATOM 598 C C . GLY A 1 80 ? 10.717 2.053 -23.325 1.00 65.31 80 GLY A C 1
ATOM 599 O O . GLY A 1 80 ? 11.469 2.084 -24.292 1.00 65.31 80 GLY A O 1
ATOM 600 N N . SER A 1 81 ? 9.950 0.989 -23.062 1.00 65.12 81 SER A N 1
ATOM 601 C CA . SER A 1 81 ? 9.965 -0.261 -23.844 1.00 65.12 81 SER A CA 1
ATOM 602 C C . SER A 1 81 ? 9.440 -0.099 -25.283 1.00 65.12 81 SER A C 1
ATOM 604 O O . SER A 1 81 ? 9.776 -0.893 -26.166 1.00 65.12 81 SER A O 1
ATOM 606 N N . MET A 1 82 ? 8.593 0.902 -25.549 1.00 66.38 82 MET A N 1
ATOM 607 C CA . MET A 1 82 ? 8.001 1.117 -26.876 1.00 66.38 82 MET A CA 1
ATOM 608 C C . MET A 1 82 ? 8.826 2.000 -27.816 1.00 66.38 82 MET A C 1
ATOM 610 O O . MET A 1 82 ? 8.555 1.971 -29.018 1.00 66.38 82 MET A O 1
ATOM 614 N N . TYR A 1 83 ? 9.844 2.720 -27.332 1.00 63.47 83 TYR A N 1
ATOM 615 C CA . TYR A 1 83 ? 10.726 3.488 -28.214 1.00 63.47 83 TYR A CA 1
ATOM 616 C C . TYR A 1 83 ? 11.499 2.536 -29.137 1.00 63.47 83 TYR A C 1
ATOM 618 O O . TYR A 1 83 ? 12.310 1.725 -28.693 1.00 63.47 83 TYR A O 1
ATOM 626 N N . ARG A 1 84 ? 11.209 2.599 -30.439 1.00 55.44 84 ARG A N 1
ATOM 627 C CA . ARG A 1 84 ? 11.975 1.918 -31.486 1.00 55.44 84 ARG A CA 1
ATOM 628 C C . ARG A 1 84 ? 12.881 2.941 -32.153 1.00 55.44 84 ARG A C 1
ATOM 630 O O . ARG A 1 84 ? 12.434 4.048 -32.441 1.00 55.44 84 ARG A O 1
ATOM 637 N N . LEU A 1 85 ? 14.121 2.545 -32.437 1.00 54.38 85 LEU A N 1
ATOM 638 C CA . LEU A 1 85 ? 14.955 3.262 -33.398 1.00 54.38 85 LEU A CA 1
ATOM 639 C C . LEU A 1 85 ? 14.142 3.421 -34.695 1.00 54.38 85 LEU A C 1
ATOM 641 O O . LEU A 1 85 ? 13.577 2.419 -35.158 1.00 54.38 85 LEU A O 1
ATOM 645 N N . PRO A 1 86 ? 14.019 4.640 -35.253 1.00 50.06 86 PRO A N 1
ATOM 646 C CA . PRO A 1 86 ? 13.358 4.826 -36.532 1.00 50.06 86 PRO A CA 1
ATOM 647 C C . PRO A 1 86 ? 14.053 3.919 -37.542 1.00 50.06 86 PRO A C 1
ATOM 649 O O . PRO A 1 86 ? 15.263 3.992 -37.752 1.00 50.06 86 PRO A O 1
ATOM 652 N N . ASN A 1 87 ? 13.286 2.985 -38.098 1.00 45.66 87 ASN A N 1
ATOM 653 C CA . ASN A 1 87 ? 13.782 2.064 -39.100 1.00 45.66 87 ASN A CA 1
ATOM 654 C C . ASN A 1 87 ? 13.965 2.897 -40.368 1.00 45.66 87 ASN A C 1
ATOM 656 O O . ASN A 1 87 ? 13.002 3.110 -41.102 1.00 45.66 87 ASN A O 1
ATOM 660 N N . GLN A 1 88 ? 15.161 3.447 -40.563 1.00 45.81 88 GLN A N 1
ATOM 661 C CA . GLN A 1 88 ? 15.508 4.185 -41.766 1.00 45.81 88 GLN A CA 1
ATOM 662 C C . GLN A 1 88 ? 15.577 3.160 -42.901 1.00 45.81 88 GLN A C 1
ATOM 664 O O . GLN A 1 88 ? 16.627 2.609 -43.219 1.00 45.81 88 GLN A O 1
ATOM 669 N N . LYS A 1 89 ? 14.412 2.816 -43.460 1.00 43.31 89 LYS A N 1
ATOM 670 C CA . LYS A 1 89 ? 14.372 2.272 -44.809 1.00 43.31 89 LYS A CA 1
ATOM 671 C C . LYS A 1 89 ? 14.963 3.378 -45.679 1.00 43.31 89 LYS A C 1
ATOM 673 O O . LYS A 1 89 ? 14.459 4.497 -45.589 1.00 43.31 89 LYS A O 1
ATOM 678 N N . PRO A 1 90 ? 16.043 3.126 -46.433 1.00 47.22 90 PRO A N 1
ATOM 679 C CA . PRO A 1 90 ? 16.474 4.098 -47.418 1.00 47.22 90 PRO A CA 1
ATOM 680 C C . PRO A 1 90 ? 15.280 4.318 -48.347 1.00 47.22 90 PRO A C 1
ATOM 682 O O . PRO A 1 90 ? 14.784 3.364 -48.948 1.00 47.22 90 PRO A O 1
ATOM 685 N N . ASP A 1 91 ? 14.750 5.540 -48.362 1.00 44.19 91 ASP A N 1
ATOM 686 C CA . ASP A 1 91 ? 13.718 5.927 -49.311 1.00 44.19 91 ASP A CA 1
ATOM 687 C C . ASP A 1 91 ? 14.306 5.728 -50.707 1.00 44.19 91 ASP A C 1
ATOM 689 O O . ASP A 1 91 ? 15.226 6.427 -51.126 1.00 44.19 91 ASP A O 1
ATOM 693 N N . GLU A 1 92 ? 13.777 4.746 -51.429 1.00 50.47 92 GLU A N 1
ATOM 694 C CA . GLU A 1 92 ? 14.188 4.344 -52.779 1.00 50.47 92 GLU A CA 1
ATOM 695 C C . GLU A 1 92 ? 13.822 5.403 -53.846 1.00 50.47 92 GLU A C 1
ATOM 697 O O . GLU A 1 92 ? 13.668 5.090 -55.022 1.00 50.47 92 GLU A O 1
ATOM 702 N N . LYS A 1 93 ? 13.609 6.666 -53.445 1.00 46.62 93 LYS A N 1
ATOM 703 C CA . LYS A 1 93 ? 13.093 7.741 -54.308 1.00 46.62 93 LYS A CA 1
ATOM 704 C C . LYS A 1 93 ? 13.765 9.108 -54.143 1.00 46.62 93 LYS A C 1
ATOM 706 O O . LYS A 1 93 ? 13.223 10.090 -54.640 1.00 46.62 93 LYS A O 1
ATOM 711 N N . ALA A 1 94 ? 14.930 9.195 -53.505 1.00 46.56 94 ALA A N 1
ATOM 712 C CA . ALA A 1 94 ? 15.738 10.415 -53.533 1.00 46.56 94 ALA A CA 1
ATOM 713 C C . ALA A 1 94 ? 17.038 10.150 -54.299 1.00 46.56 94 ALA A C 1
ATOM 715 O O . ALA A 1 94 ? 17.954 9.497 -53.804 1.00 46.56 94 ALA A O 1
ATOM 716 N N . GLU A 1 95 ? 17.087 10.639 -55.534 1.00 49.50 95 GLU A N 1
ATOM 717 C CA . GLU A 1 95 ? 18.273 10.708 -56.388 1.00 49.50 95 GLU A CA 1
ATOM 718 C C . GLU A 1 95 ? 19.195 11.829 -55.867 1.00 49.50 95 GLU A C 1
ATOM 720 O O . GLU A 1 95 ? 19.417 12.840 -56.519 1.00 49.50 95 GLU A O 1
ATOM 725 N N . ASP A 1 96 ? 19.669 11.667 -54.630 1.00 53.31 96 ASP A N 1
ATOM 726 C CA . ASP A 1 96 ? 20.655 12.524 -53.970 1.00 53.31 96 ASP A CA 1
ATOM 727 C C . ASP A 1 96 ? 22.004 11.786 -53.890 1.00 53.31 96 ASP A C 1
ATOM 729 O O . ASP A 1 96 ? 22.044 10.546 -53.906 1.00 53.31 96 ASP A O 1
ATOM 733 N N . PRO A 1 97 ? 23.142 12.507 -53.825 1.00 55.28 97 PRO A N 1
ATOM 734 C CA . PRO A 1 97 ? 24.458 11.884 -53.777 1.00 55.28 97 PRO A CA 1
ATOM 735 C C . PRO A 1 9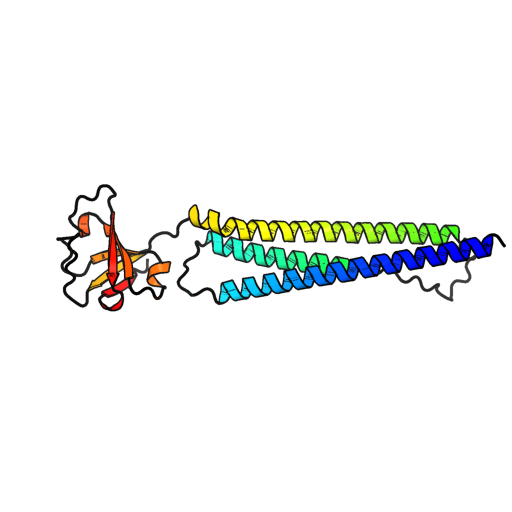7 ? 24.523 10.942 -52.574 1.00 55.28 97 PRO A C 1
ATOM 737 O O . PRO A 1 97 ? 24.256 11.364 -51.450 1.00 55.28 97 PRO A O 1
ATOM 740 N N . LYS A 1 98 ? 24.862 9.664 -52.827 1.00 57.97 98 LYS A N 1
ATOM 741 C CA . LYS A 1 98 ? 24.981 8.608 -51.808 1.00 57.97 98 LYS A CA 1
ATOM 742 C C . LYS A 1 98 ? 25.666 9.190 -50.565 1.00 57.97 98 LYS A C 1
ATOM 744 O O . LYS A 1 98 ? 26.859 9.495 -50.655 1.00 57.97 98 LYS A O 1
ATOM 749 N N . PRO A 1 99 ? 24.946 9.364 -49.440 1.00 61.00 99 PRO A N 1
ATOM 750 C CA . PRO A 1 99 ? 25.547 9.905 -48.233 1.00 61.00 99 PRO A CA 1
ATOM 751 C C . PRO A 1 99 ? 26.725 9.015 -47.863 1.00 61.00 99 PRO A C 1
ATOM 753 O O . PRO A 1 99 ? 26.654 7.785 -47.990 1.00 61.00 99 PRO A O 1
ATOM 756 N N . SER A 1 100 ? 27.844 9.630 -47.484 1.00 67.38 100 SER A N 1
ATOM 757 C CA . SER A 1 100 ? 29.034 8.856 -47.171 1.00 67.38 100 SER A CA 1
ATOM 758 C C . SER A 1 100 ? 28.716 7.910 -46.008 1.00 67.38 100 SER A C 1
ATOM 760 O O . SER A 1 100 ? 27.914 8.227 -45.128 1.00 67.38 100 SER A O 1
ATOM 762 N N . LEU A 1 101 ? 29.339 6.727 -45.987 1.00 65.12 101 LEU A N 1
ATOM 763 C CA . LEU A 1 101 ? 29.146 5.752 -44.903 1.00 65.12 101 LEU A CA 1
ATOM 764 C C . LEU A 1 101 ? 29.362 6.401 -43.520 1.00 65.12 101 LEU A C 1
ATOM 766 O O . LEU A 1 101 ? 28.714 6.020 -42.553 1.00 65.12 101 LEU A O 1
ATOM 770 N N . ARG A 1 102 ? 30.246 7.406 -43.446 1.00 69.88 102 ARG A N 1
ATOM 771 C CA . ARG A 1 102 ? 30.506 8.198 -42.240 1.00 69.88 102 ARG A CA 1
ATOM 772 C C . ARG A 1 102 ? 29.305 9.052 -41.831 1.00 69.88 102 ARG A C 1
ATOM 774 O O . ARG A 1 102 ? 28.931 9.003 -40.670 1.00 69.88 102 ARG A O 1
ATOM 781 N N . ASP A 1 103 ? 28.648 9.733 -42.767 1.00 69.19 103 ASP A N 1
ATOM 782 C CA . ASP A 1 103 ? 27.467 10.560 -42.468 1.00 69.19 103 ASP A CA 1
ATOM 783 C C . ASP A 1 103 ? 26.280 9.714 -41.980 1.00 69.19 103 ASP A C 1
ATOM 785 O O . ASP A 1 103 ? 25.551 10.115 -41.074 1.00 69.19 103 ASP A O 1
ATOM 789 N N . LEU A 1 104 ? 26.115 8.508 -42.535 1.00 65.56 104 LEU A N 1
ATOM 790 C CA . LEU A 1 104 ? 25.125 7.524 -42.081 1.00 65.56 104 LEU A CA 1
ATOM 791 C C . LEU A 1 104 ? 25.426 7.005 -40.669 1.00 65.56 104 LEU A C 1
ATOM 793 O O . LEU A 1 104 ? 24.508 6.865 -39.860 1.00 65.56 104 LEU A O 1
ATOM 797 N N . VAL A 1 105 ? 26.698 6.733 -40.366 1.00 69.12 105 VAL A N 1
ATOM 798 C CA . VAL A 1 105 ? 27.132 6.301 -39.030 1.00 69.12 105 VAL A CA 1
ATOM 799 C C . VAL A 1 105 ? 26.929 7.424 -38.012 1.00 69.12 105 VAL A C 1
ATOM 801 O O . VAL A 1 105 ? 26.303 7.180 -36.986 1.00 69.12 105 VAL A O 1
ATOM 804 N N . ASP A 1 106 ? 27.321 8.660 -38.325 1.00 74.25 106 ASP A N 1
ATOM 805 C CA . ASP A 1 106 ? 27.167 9.813 -37.428 1.00 74.25 106 ASP A CA 1
ATOM 806 C C . ASP A 1 106 ? 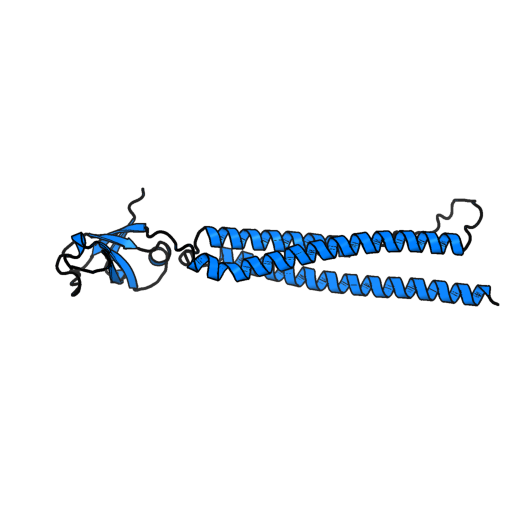25.694 10.208 -37.214 1.00 74.25 106 ASP A C 1
ATOM 808 O O . ASP A 1 106 ? 25.312 10.677 -36.136 1.00 74.25 106 ASP A O 1
ATOM 812 N N . ALA A 1 107 ? 24.841 10.052 -38.233 1.00 68.31 107 ALA A N 1
ATOM 813 C CA . ALA A 1 107 ? 23.398 10.262 -38.109 1.00 68.31 107 ALA A CA 1
ATOM 814 C C . ALA A 1 107 ? 22.735 9.143 -37.290 1.00 68.31 107 ALA A C 1
ATOM 816 O O . ALA A 1 107 ? 21.873 9.411 -36.450 1.00 68.31 107 ALA A O 1
ATOM 817 N N . SER A 1 108 ? 23.165 7.893 -37.488 1.00 65.19 108 SER A N 1
ATOM 818 C CA . SER A 1 108 ? 22.740 6.748 -36.680 1.00 65.19 108 SER A CA 1
ATOM 819 C C . SER A 1 108 ? 23.157 6.912 -35.221 1.00 65.19 108 SER A C 1
ATOM 821 O O . SER A 1 108 ? 22.356 6.648 -34.331 1.00 65.19 108 SER A O 1
ATOM 823 N N . GLU A 1 109 ? 24.378 7.372 -34.956 1.00 71.06 109 GLU A N 1
ATOM 824 C CA . GLU A 1 109 ? 24.902 7.564 -33.605 1.00 71.06 109 GLU A CA 1
ATOM 825 C C . GLU A 1 109 ? 24.148 8.674 -32.864 1.00 71.06 109 GLU A C 1
ATOM 827 O O . GLU A 1 109 ? 23.713 8.467 -31.734 1.00 71.06 109 GLU A O 1
ATOM 832 N N . ARG A 1 110 ? 23.872 9.812 -33.518 1.00 69.44 110 ARG A N 1
ATOM 833 C CA . ARG A 1 110 ? 23.053 10.901 -32.944 1.00 69.44 110 ARG A CA 1
ATOM 834 C C . ARG A 1 110 ? 21.594 10.501 -32.690 1.00 69.44 110 ARG A C 1
ATOM 836 O O . ARG A 1 110 ? 20.992 10.891 -31.687 1.00 69.44 110 ARG A O 1
ATOM 843 N N . ASN A 1 111 ? 21.017 9.688 -33.571 1.00 66.38 111 ASN A N 1
ATOM 844 C CA . ASN A 1 111 ? 19.674 9.146 -33.364 1.00 66.38 111 ASN A CA 1
ATOM 845 C C . ASN A 1 111 ? 19.659 8.072 -32.266 1.00 66.38 111 ASN A C 1
ATOM 847 O O . ASN A 1 111 ? 18.706 7.994 -31.495 1.00 66.38 111 ASN A O 1
ATOM 851 N N . ALA A 1 112 ? 20.715 7.268 -32.150 1.00 63.84 112 ALA A N 1
ATOM 852 C CA . ALA A 1 112 ? 20.837 6.266 -31.101 1.00 63.84 112 ALA A CA 1
ATOM 853 C C . ALA A 1 112 ? 21.023 6.915 -29.725 1.00 63.84 112 ALA A C 1
ATOM 855 O O . ALA A 1 112 ? 20.328 6.530 -28.788 1.00 63.84 112 ALA A O 1
ATOM 856 N N . THR A 1 113 ? 21.886 7.926 -29.598 1.00 70.50 113 THR A N 1
ATOM 857 C CA . THR A 1 113 ? 22.117 8.630 -28.325 1.00 70.50 113 THR A CA 1
ATOM 858 C C . THR A 1 113 ? 20.868 9.358 -27.840 1.00 70.50 113 THR A C 1
ATOM 860 O O . THR A 1 113 ? 20.479 9.176 -26.691 1.00 70.50 113 THR A O 1
ATOM 863 N N . SER A 1 114 ? 20.152 10.072 -28.716 1.00 72.25 114 SER A N 1
ATOM 864 C CA . SER A 1 114 ? 18.901 10.750 -28.333 1.00 72.25 114 SER A CA 1
ATOM 865 C C . SER A 1 114 ? 17.795 9.780 -27.890 1.00 72.25 114 SER A C 1
ATOM 867 O O . SER A 1 114 ? 17.058 10.060 -26.941 1.00 72.25 114 SER A O 1
ATOM 869 N N . VAL A 1 115 ? 17.693 8.607 -28.524 1.00 66.62 115 VAL A N 1
ATOM 870 C CA . VAL A 1 115 ? 16.750 7.554 -28.115 1.00 66.62 115 VAL A CA 1
ATOM 871 C C . VAL A 1 115 ? 17.175 6.912 -26.791 1.00 66.62 115 VAL A C 1
ATOM 873 O O . VAL A 1 115 ? 16.329 6.706 -25.920 1.00 66.62 115 VAL A O 1
ATOM 876 N N . VAL A 1 116 ? 18.466 6.631 -26.598 1.00 69.81 116 VAL A N 1
ATOM 877 C CA . VAL A 1 116 ? 18.998 6.072 -25.344 1.00 69.81 116 VAL A CA 1
ATOM 878 C C . VAL A 1 116 ? 18.806 7.045 -24.180 1.00 69.81 116 VAL A C 1
ATOM 880 O O . VAL A 1 116 ? 18.388 6.614 -23.103 1.00 69.81 116 VAL A O 1
ATOM 883 N N . ASP A 1 117 ? 19.016 8.343 -24.391 1.00 75.06 117 ASP A N 1
ATOM 884 C CA . ASP A 1 117 ? 18.796 9.383 -23.381 1.00 75.06 117 ASP A CA 1
ATOM 885 C C . ASP A 1 117 ? 17.314 9.498 -23.002 1.00 75.06 117 ASP A C 1
ATOM 887 O O . ASP A 1 117 ? 16.956 9.539 -21.821 1.00 75.06 117 ASP A O 1
ATOM 891 N N . ALA A 1 118 ? 16.414 9.450 -23.990 1.00 71.12 118 ALA A N 1
ATOM 892 C CA . ALA A 1 118 ? 14.975 9.447 -23.737 1.00 71.12 118 ALA A CA 1
ATOM 893 C C . ALA A 1 118 ? 14.519 8.193 -22.962 1.00 71.12 118 ALA A C 1
ATOM 895 O O . ALA A 1 118 ? 13.688 8.285 -22.050 1.00 71.12 118 ALA A O 1
ATOM 896 N N . ILE A 1 119 ? 15.073 7.019 -23.289 1.00 69.06 119 ILE A N 1
ATOM 897 C CA . ILE A 1 119 ? 14.771 5.755 -22.602 1.00 69.06 119 ILE A CA 1
ATOM 898 C C . ILE A 1 119 ? 15.330 5.764 -21.177 1.00 69.06 119 ILE A C 1
ATOM 900 O O . ILE A 1 119 ? 14.616 5.397 -20.240 1.00 69.06 119 ILE A O 1
ATOM 904 N N . THR A 1 120 ? 16.575 6.195 -20.975 1.00 73.19 120 THR A N 1
ATOM 905 C CA . THR A 1 120 ? 17.203 6.231 -19.644 1.00 73.19 120 THR A CA 1
ATOM 906 C C . THR A 1 120 ? 16.525 7.235 -18.722 1.00 73.19 120 THR A C 1
ATOM 908 O O . THR A 1 120 ? 16.283 6.899 -17.561 1.00 73.19 120 THR A O 1
ATOM 911 N N . LEU A 1 121 ? 16.123 8.409 -19.218 1.00 78.56 121 LEU A N 1
ATOM 912 C CA . LEU A 1 121 ? 15.361 9.383 -18.433 1.00 78.56 121 LEU A CA 1
ATOM 913 C C . LEU A 1 121 ? 14.017 8.805 -17.968 1.00 78.56 121 LEU A C 1
ATOM 915 O O . LEU A 1 121 ? 13.692 8.866 -16.780 1.00 78.56 121 LEU A O 1
ATOM 919 N N . ARG A 1 122 ? 13.253 8.180 -18.875 1.00 75.56 122 ARG A N 1
ATOM 920 C CA . ARG A 1 122 ? 11.960 7.554 -18.536 1.00 75.56 122 ARG A CA 1
ATOM 921 C C . ARG A 1 122 ? 12.119 6.371 -17.591 1.00 75.56 122 ARG A C 1
ATOM 923 O O . ARG A 1 122 ? 11.312 6.207 -16.682 1.00 75.56 122 ARG A O 1
ATOM 930 N N . THR A 1 123 ? 13.177 5.583 -17.764 1.00 74.19 123 THR A N 1
ATOM 931 C CA . THR A 1 123 ? 13.487 4.449 -16.884 1.00 74.19 123 THR A CA 1
ATOM 932 C C . THR A 1 123 ? 13.866 4.931 -15.483 1.00 74.19 123 THR A C 1
ATOM 934 O O . THR A 1 123 ? 13.381 4.379 -14.499 1.00 74.19 123 THR A O 1
ATOM 937 N N . ARG A 1 124 ? 14.664 6.004 -15.370 1.00 78.81 124 ARG A N 1
ATOM 938 C CA . ARG A 1 124 ? 14.996 6.633 -14.082 1.00 78.81 124 ARG A CA 1
ATOM 939 C C . ARG A 1 124 ? 13.751 7.171 -13.382 1.00 78.81 124 ARG A C 1
ATOM 941 O O . ARG A 1 124 ? 13.556 6.871 -12.207 1.00 78.81 124 ARG A O 1
ATOM 948 N N . LEU A 1 125 ? 12.880 7.880 -14.099 1.00 79.62 125 LEU A N 1
ATOM 949 C CA . LEU A 1 125 ? 11.602 8.354 -13.555 1.00 79.62 125 LEU A CA 1
ATOM 950 C C . LEU A 1 125 ? 10.729 7.184 -13.085 1.00 79.62 125 LEU A C 1
ATOM 952 O O . LEU A 1 125 ? 10.279 7.180 -11.942 1.00 79.62 125 LEU A O 1
ATOM 956 N N . GLY A 1 126 ? 10.571 6.150 -13.918 1.00 75.88 126 GLY A N 1
ATOM 957 C CA . GLY A 1 126 ? 9.843 4.930 -13.568 1.00 75.88 126 GLY A CA 1
ATOM 958 C C . GLY A 1 126 ? 10.397 4.255 -12.312 1.00 75.88 126 GLY A C 1
ATOM 959 O O . GLY A 1 126 ? 9.626 3.910 -11.414 1.00 75.88 126 GLY A O 1
ATOM 960 N N . SER A 1 127 ? 11.723 4.128 -12.198 1.00 78.62 127 SER A N 1
ATOM 961 C CA . SER A 1 127 ? 12.369 3.580 -10.999 1.00 78.62 127 SER A CA 1
ATOM 962 C C . SER A 1 127 ? 12.155 4.450 -9.761 1.00 78.62 127 SER A C 1
ATOM 964 O O . SER A 1 127 ? 11.895 3.911 -8.691 1.00 78.62 127 SER A O 1
ATOM 966 N N . GLY A 1 128 ? 12.181 5.779 -9.907 1.00 82.44 128 GLY A N 1
ATOM 967 C CA . GLY A 1 128 ? 11.930 6.712 -8.812 1.00 82.44 128 GLY A CA 1
ATOM 968 C C . GLY A 1 128 ? 10.525 6.538 -8.242 1.00 82.44 128 GLY A C 1
ATOM 969 O O . GLY A 1 128 ? 10.371 6.365 -7.036 1.00 82.44 128 GLY A O 1
ATOM 970 N N . PHE A 1 129 ? 9.511 6.480 -9.112 1.00 83.06 129 PHE A N 1
ATOM 971 C CA . PHE A 1 129 ? 8.130 6.214 -8.698 1.00 83.06 129 PHE A CA 1
ATOM 972 C C . PHE A 1 129 ? 7.950 4.815 -8.093 1.00 83.06 129 PHE A C 1
ATOM 974 O O . PHE A 1 129 ? 7.228 4.671 -7.110 1.00 83.06 129 PHE A O 1
ATOM 981 N N . GLY A 1 130 ? 8.633 3.797 -8.628 1.00 77.38 130 GLY A N 1
ATOM 982 C CA . GLY A 1 130 ? 8.594 2.439 -8.079 1.00 77.38 130 GLY A CA 1
ATOM 983 C C . GLY A 1 130 ? 9.183 2.353 -6.665 1.00 77.38 130 GLY A C 1
ATOM 984 O O . GLY A 1 130 ? 8.570 1.770 -5.773 1.00 77.38 130 GLY A O 1
ATOM 985 N N . ILE A 1 131 ? 10.337 2.988 -6.435 1.00 83.81 131 ILE A N 1
ATOM 986 C CA . ILE A 1 131 ? 10.972 3.064 -5.110 1.00 83.81 131 ILE A CA 1
ATOM 987 C C . ILE A 1 131 ? 10.106 3.877 -4.144 1.00 83.81 131 ILE A C 1
ATOM 989 O O . ILE A 1 131 ? 9.884 3.445 -3.015 1.00 83.81 131 ILE A O 1
ATOM 993 N N . ALA A 1 132 ? 9.574 5.022 -4.579 1.00 84.56 132 ALA A N 1
ATOM 994 C CA . ALA A 1 132 ? 8.693 5.845 -3.756 1.00 84.56 132 ALA A CA 1
ATOM 995 C C . ALA A 1 132 ? 7.432 5.079 -3.320 1.00 84.56 132 ALA A C 1
ATOM 997 O O . ALA A 1 132 ? 7.037 5.157 -2.158 1.00 84.56 132 ALA A O 1
ATOM 998 N N . ALA A 1 133 ? 6.838 4.286 -4.217 1.00 81.62 133 ALA A N 1
ATOM 999 C CA . ALA A 1 133 ? 5.699 3.438 -3.882 1.00 81.62 133 ALA A CA 1
ATOM 1000 C C . ALA A 1 133 ? 6.052 2.370 -2.834 1.00 81.62 133 ALA A C 1
ATOM 1002 O O . ALA A 1 133 ? 5.296 2.164 -1.888 1.00 81.62 133 ALA A O 1
ATOM 1003 N N . LEU A 1 134 ? 7.215 1.722 -2.961 1.00 82.06 134 LEU A N 1
ATOM 1004 C CA . LEU A 1 134 ? 7.696 0.753 -1.970 1.00 82.06 134 LEU A CA 1
ATOM 1005 C C . LEU A 1 134 ? 7.937 1.397 -0.600 1.00 82.06 134 LEU A C 1
ATOM 1007 O O . LEU A 1 134 ? 7.570 0.818 0.422 1.00 82.06 134 LEU A O 1
ATOM 1011 N N . LEU A 1 135 ? 8.510 2.601 -0.573 1.00 85.88 135 LEU A N 1
ATOM 1012 C CA . LEU A 1 135 ? 8.700 3.356 0.666 1.00 85.88 135 LEU A CA 1
ATOM 1013 C C . LEU A 1 135 ? 7.363 3.722 1.316 1.00 85.88 135 LEU A C 1
ATOM 1015 O O . LEU A 1 135 ? 7.230 3.576 2.527 1.00 85.88 135 LEU A O 1
ATOM 1019 N N . LEU A 1 136 ? 6.364 4.130 0.528 1.00 83.19 136 LEU A N 1
ATOM 1020 C CA . LEU A 1 136 ? 5.014 4.395 1.033 1.00 83.19 136 LEU A CA 1
ATOM 1021 C C . LEU A 1 136 ? 4.388 3.149 1.663 1.00 83.19 136 LEU A C 1
ATOM 1023 O O . LEU A 1 136 ? 3.838 3.246 2.757 1.00 83.19 136 LEU A O 1
ATOM 1027 N N . LEU A 1 137 ? 4.519 1.983 1.022 1.00 80.31 137 LEU A N 1
ATOM 1028 C CA . LEU A 1 137 ? 4.016 0.715 1.562 1.00 80.31 137 LEU A CA 1
ATOM 1029 C C . LEU A 1 137 ? 4.703 0.345 2.882 1.00 80.31 137 LEU A C 1
ATOM 1031 O O . LEU A 1 137 ? 4.029 -0.012 3.846 1.00 80.31 137 LEU A O 1
ATOM 1035 N N . MET A 1 138 ? 6.029 0.492 2.959 1.00 82.69 138 MET A N 1
ATOM 1036 C CA . MET A 1 138 ? 6.786 0.259 4.196 1.00 82.69 138 MET A CA 1
ATOM 1037 C C . MET A 1 138 ? 6.427 1.263 5.300 1.00 82.69 138 MET A C 1
ATOM 1039 O O . MET A 1 138 ? 6.433 0.916 6.480 1.00 82.69 138 MET A O 1
ATOM 1043 N N . ALA A 1 139 ? 6.073 2.495 4.931 1.00 80.56 139 ALA A N 1
ATOM 1044 C CA . ALA A 1 139 ? 5.685 3.537 5.871 1.00 80.56 139 ALA A CA 1
ATOM 1045 C C . ALA A 1 139 ? 4.262 3.363 6.435 1.00 80.56 139 ALA A C 1
ATOM 1047 O O . ALA A 1 139 ? 3.944 3.982 7.448 1.00 80.56 139 ALA A O 1
ATOM 1048 N N . MET A 1 140 ? 3.405 2.513 5.854 1.00 78.75 140 MET A N 1
ATOM 1049 C CA . MET A 1 140 ? 2.021 2.353 6.332 1.00 78.75 140 MET A CA 1
ATOM 1050 C C . MET A 1 140 ? 1.948 1.888 7.794 1.00 78.75 140 MET A C 1
ATOM 1052 O O . MET A 1 140 ? 1.161 2.429 8.566 1.00 78.75 140 MET A O 1
ATOM 1056 N N . GLY A 1 141 ? 2.793 0.934 8.197 1.00 75.88 141 GLY A N 1
ATOM 1057 C CA . GLY A 1 141 ? 2.871 0.453 9.581 1.00 75.88 141 GLY A CA 1
ATOM 1058 C C . GLY A 1 141 ? 3.216 1.553 10.597 1.00 75.88 141 GLY A C 1
ATOM 1059 O O . GLY A 1 141 ? 2.434 1.785 11.520 1.00 75.88 141 GLY A O 1
ATOM 1060 N N . PRO A 1 142 ? 4.345 2.273 10.444 1.00 79.44 142 PRO A N 1
ATOM 1061 C CA . PRO A 1 142 ? 4.693 3.355 11.361 1.00 79.44 142 PRO A CA 1
ATOM 1062 C C . PRO A 1 142 ? 3.697 4.522 11.321 1.00 79.44 142 PRO A C 1
ATOM 1064 O O . PRO A 1 142 ? 3.405 5.087 12.371 1.00 79.44 142 PRO A O 1
ATOM 1067 N N . ILE A 1 143 ? 3.106 4.851 10.165 1.00 75.56 143 ILE A N 1
ATOM 1068 C CA . ILE A 1 143 ? 2.039 5.866 10.093 1.00 75.56 143 ILE A CA 1
ATOM 1069 C C . ILE A 1 143 ? 0.829 5.432 10.933 1.00 75.56 143 ILE A C 1
ATOM 1071 O O . ILE A 1 143 ? 0.280 6.256 11.663 1.00 75.56 143 ILE A O 1
ATOM 1075 N N . ALA A 1 144 ? 0.445 4.150 10.889 1.00 72.19 144 ALA A N 1
ATOM 1076 C CA . ALA A 1 144 ? -0.647 3.635 11.715 1.00 72.19 144 ALA A CA 1
ATOM 1077 C C . ALA A 1 144 ? -0.360 3.762 13.219 1.00 72.19 144 ALA A C 1
ATOM 1079 O O . ALA A 1 144 ? -1.266 4.047 13.996 1.00 72.19 144 ALA A O 1
ATOM 1080 N N . ALA A 1 145 ? 0.897 3.567 13.623 1.00 74.56 145 ALA A N 1
ATOM 1081 C CA . ALA A 1 145 ? 1.307 3.681 15.020 1.00 74.56 145 ALA A CA 1
ATOM 1082 C C . ALA A 1 145 ? 1.284 5.132 15.531 1.00 74.56 145 ALA A C 1
ATOM 1084 O O . ALA A 1 145 ? 1.007 5.363 16.705 1.00 74.56 145 ALA A O 1
ATOM 1085 N N . ILE A 1 146 ? 1.571 6.106 14.661 1.00 79.12 146 ILE A N 1
ATOM 1086 C CA . ILE A 1 146 ? 1.621 7.531 15.024 1.00 79.12 146 ILE A CA 1
ATOM 1087 C C . ILE A 1 146 ? 0.223 8.165 15.011 1.00 79.12 146 ILE A C 1
ATOM 1089 O O . ILE A 1 146 ? -0.060 9.041 15.826 1.00 79.12 146 ILE A O 1
ATOM 1093 N N . TYR A 1 147 ? -0.656 7.722 14.109 1.00 73.50 147 TYR A N 1
ATOM 1094 C CA . TYR A 1 147 ? -2.005 8.265 13.945 1.00 73.50 147 TYR A CA 1
ATOM 1095 C C . TYR A 1 147 ? -3.064 7.214 14.298 1.00 73.50 147 TYR A C 1
ATOM 1097 O O . TYR A 1 147 ? -3.681 6.655 13.390 1.00 73.50 147 TYR A O 1
ATOM 1105 N N . PRO A 1 148 ? -3.297 6.920 15.591 1.00 69.50 148 PRO A N 1
ATOM 1106 C CA . PRO A 1 148 ? -4.350 5.996 15.987 1.00 69.50 148 PRO A CA 1
ATOM 1107 C C . PRO A 1 148 ? -5.726 6.535 15.575 1.00 69.50 148 PRO A C 1
ATOM 1109 O O . PRO A 1 148 ? -5.975 7.742 15.585 1.00 69.50 148 PRO A O 1
ATOM 1112 N N . THR A 1 149 ? -6.641 5.635 15.218 1.00 71.69 149 THR A N 1
ATOM 1113 C CA . THR A 1 149 ? -8.028 6.010 14.927 1.00 71.69 149 THR A CA 1
ATOM 1114 C C . THR A 1 149 ? -8.700 6.575 16.178 1.00 71.69 149 THR A C 1
ATOM 1116 O O . THR A 1 149 ? -8.603 5.948 17.238 1.00 71.69 149 THR A O 1
ATOM 1119 N N . PRO A 1 150 ? -9.408 7.715 16.078 1.00 76.56 150 PRO A N 1
ATOM 1120 C CA . PRO A 1 150 ? -10.121 8.266 17.218 1.00 76.56 150 PRO A CA 1
ATOM 1121 C C . PRO A 1 150 ? -11.200 7.277 17.692 1.00 76.56 150 PRO A C 1
ATOM 1123 O O . PRO A 1 150 ? -11.888 6.673 16.860 1.00 76.56 150 PRO A O 1
ATOM 1126 N N . PRO A 1 151 ? -11.347 7.080 19.013 1.00 81.00 151 PRO A N 1
ATOM 1127 C CA . PRO A 1 151 ? -12.372 6.203 19.555 1.00 81.00 151 PRO A CA 1
ATOM 1128 C C . PRO A 1 151 ? -13.766 6.808 19.320 1.00 81.00 151 PRO A C 1
ATOM 1130 O O . PRO A 1 151 ? -13.952 8.023 19.393 1.00 81.00 151 PRO A O 1
ATOM 1133 N N . VAL A 1 152 ? -14.747 5.956 19.022 1.00 87.25 152 VAL A N 1
ATOM 1134 C CA . VAL A 1 152 ? -16.120 6.356 18.681 1.00 87.25 152 VAL A CA 1
ATOM 1135 C C . VAL A 1 152 ? -17.011 6.231 19.919 1.00 87.25 152 VAL A C 1
ATOM 1137 O O . VAL A 1 152 ? -16.955 5.189 20.582 1.00 87.25 152 VAL A O 1
ATOM 1140 N N . PRO A 1 153 ? -17.840 7.242 20.240 1.00 87.88 153 PRO A N 1
ATOM 1141 C CA . PRO A 1 153 ? -18.796 7.147 21.335 1.00 87.88 153 PRO A CA 1
ATOM 1142 C C . PRO A 1 153 ? -19.891 6.126 21.015 1.00 87.88 153 PRO A C 1
ATOM 1144 O O . PRO A 1 153 ? -20.514 6.147 19.948 1.00 87.88 153 PRO A O 1
ATOM 1147 N N . ILE A 1 154 ? -20.130 5.226 21.960 1.00 90.81 154 ILE A N 1
ATOM 1148 C CA . ILE A 1 154 ? -21.131 4.169 21.873 1.00 90.81 154 ILE A CA 1
ATOM 1149 C C . ILE A 1 154 ? -21.959 4.116 23.150 1.00 90.81 154 ILE A C 1
ATOM 1151 O O . ILE A 1 154 ? -21.443 4.348 24.239 1.00 90.81 154 ILE A O 1
ATOM 1155 N N . SER A 1 155 ? -23.226 3.749 23.012 1.00 89.69 155 SER A N 1
ATOM 1156 C CA . SER A 1 155 ? -24.070 3.361 24.133 1.00 89.69 155 SER A CA 1
ATOM 1157 C C . SER A 1 155 ? -24.224 1.845 24.119 1.00 89.69 155 SER A C 1
ATOM 1159 O O . SER A 1 155 ? -24.499 1.235 23.080 1.00 89.69 155 SER A O 1
ATOM 1161 N N . VAL A 1 156 ? -23.967 1.221 25.263 1.00 89.44 156 VAL A N 1
ATOM 1162 C CA . VAL A 1 156 ? -23.983 -0.229 25.434 1.00 89.44 156 VAL A CA 1
ATOM 1163 C C . VAL A 1 156 ? -25.171 -0.602 26.304 1.00 89.44 156 VAL A C 1
ATOM 1165 O O . VAL A 1 156 ? -25.293 -0.159 27.444 1.00 89.44 156 VAL A O 1
ATOM 1168 N N . GLN A 1 157 ? -26.033 -1.455 25.763 1.00 89.50 157 GLN A N 1
ATOM 1169 C CA . GLN A 1 157 ? -27.180 -2.026 26.448 1.00 89.50 157 GLN A CA 1
ATOM 1170 C C . GLN A 1 157 ? -26.933 -3.523 26.688 1.00 89.50 157 GLN A C 1
ATOM 1172 O O . GLN A 1 157 ? -26.958 -4.310 25.739 1.00 89.50 157 GLN A O 1
ATOM 1177 N N . PRO A 1 158 ? -26.661 -3.952 27.929 1.00 85.88 158 PRO A N 1
ATOM 1178 C CA . PRO A 1 158 ? -26.474 -5.366 28.230 1.00 85.88 158 PRO A CA 1
ATOM 1179 C C . PRO A 1 158 ? -27.810 -6.127 28.131 1.00 85.88 158 PRO A C 1
ATOM 1181 O O . PRO A 1 158 ? -28.837 -5.647 28.606 1.00 85.88 158 PRO A O 1
ATOM 1184 N N . LEU A 1 159 ? -27.809 -7.313 27.506 1.00 84.25 159 LEU A N 1
ATOM 1185 C CA . LEU A 1 159 ? -28.999 -8.184 27.421 1.00 84.25 159 LEU A CA 1
ATOM 1186 C C . LEU A 1 159 ? -29.242 -8.962 28.719 1.00 84.25 159 LEU A C 1
ATOM 1188 O O . LEU A 1 159 ? -30.372 -9.323 29.031 1.00 84.25 159 LEU A O 1
ATOM 1192 N N . GLU A 1 160 ? -28.170 -9.239 29.455 1.00 81.56 160 GLU A N 1
ATOM 1193 C CA . GLU A 1 160 ? -28.176 -9.956 30.729 1.00 81.56 160 GLU 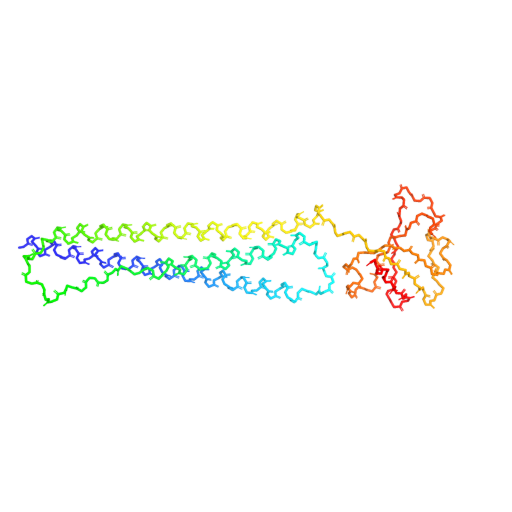A CA 1
ATOM 1194 C C . GLU A 1 160 ? -27.509 -9.087 31.799 1.00 81.56 160 GLU A C 1
ATOM 1196 O O . GLU A 1 160 ? -26.742 -8.181 31.472 1.00 81.56 160 GLU A O 1
ATOM 1201 N N . SER A 1 161 ? -27.754 -9.368 33.082 1.00 73.69 161 SER A N 1
ATOM 1202 C CA . SER A 1 161 ? -27.090 -8.661 34.183 1.00 73.69 161 SER A CA 1
ATOM 1203 C C . SER A 1 161 ? -25.569 -8.795 34.059 1.00 73.69 161 SER A C 1
ATOM 1205 O O . SER A 1 161 ? -24.996 -9.860 34.307 1.00 73.69 161 SER A O 1
ATOM 1207 N N . LEU A 1 162 ? -24.915 -7.712 33.648 1.00 72.44 162 LEU A N 1
ATOM 1208 C CA . LEU A 1 162 ? -23.487 -7.693 33.385 1.00 72.44 162 LEU A CA 1
ATOM 1209 C C . LEU A 1 162 ? -22.743 -7.339 34.676 1.00 72.44 162 LEU A C 1
ATOM 1211 O O . LEU A 1 162 ? -22.487 -6.176 34.966 1.00 72.44 162 LEU A O 1
ATOM 1215 N N . ALA A 1 163 ? -22.399 -8.354 35.465 1.00 68.75 163 ALA A N 1
ATOM 1216 C CA . ALA A 1 163 ? -21.572 -8.169 36.652 1.00 68.75 163 ALA A CA 1
ATOM 1217 C C . ALA A 1 163 ? -20.101 -8.009 36.235 1.00 68.75 163 ALA A C 1
ATOM 1219 O O . ALA A 1 163 ? -19.376 -8.994 36.087 1.00 68.75 163 ALA A O 1
ATOM 1220 N N . VAL A 1 164 ? -19.661 -6.768 36.012 1.00 74.00 164 VAL A N 1
ATOM 1221 C CA . VAL A 1 164 ? -18.245 -6.463 35.768 1.00 74.00 164 VAL A CA 1
ATOM 1222 C C . VAL A 1 164 ? -17.566 -6.234 37.121 1.00 74.00 164 VAL A C 1
ATOM 1224 O O . VAL A 1 164 ? -17.809 -5.203 37.747 1.00 74.00 164 VAL A O 1
ATOM 1227 N N . PRO A 1 165 ? -16.694 -7.146 37.593 1.00 69.19 165 PRO A N 1
ATOM 1228 C CA . PRO A 1 165 ? -16.098 -7.043 38.929 1.00 69.19 165 PRO A CA 1
ATOM 1229 C C . PRO A 1 165 ? -15.252 -5.774 39.109 1.00 69.19 165 PRO A C 1
ATOM 1231 O O . PRO A 1 165 ? -15.057 -5.305 40.225 1.00 69.19 165 PRO A O 1
ATOM 1234 N N . THR A 1 166 ? -14.771 -5.198 38.008 1.00 72.69 166 THR A N 1
ATOM 1235 C CA . THR A 1 166 ? -13.951 -3.984 37.973 1.00 72.69 166 THR A CA 1
ATOM 1236 C C . THR A 1 166 ? -14.753 -2.680 38.031 1.00 72.69 166 THR A C 1
ATOM 1238 O O . THR A 1 166 ? -14.171 -1.647 38.352 1.00 72.69 166 THR A O 1
ATOM 1241 N N . CYS A 1 167 ? -16.060 -2.701 37.738 1.00 78.56 167 CYS A N 1
ATOM 1242 C CA . CYS A 1 167 ? -16.906 -1.504 37.677 1.00 78.56 167 CYS A CA 1
ATOM 1243 C C . CYS A 1 167 ? -18.224 -1.712 38.444 1.00 78.56 167 CYS A C 1
ATOM 1245 O O . CYS A 1 167 ? -19.211 -2.153 37.855 1.00 78.56 167 CYS A O 1
ATOM 1247 N N . PRO A 1 168 ? -18.273 -1.373 39.746 1.00 76.69 168 PRO A N 1
ATOM 1248 C CA . PRO A 1 168 ? -19.441 -1.629 40.594 1.00 76.69 168 PRO A CA 1
ATOM 1249 C C . PRO A 1 168 ? -20.673 -0.784 40.236 1.00 76.69 168 PRO A C 1
ATOM 1251 O O . PRO A 1 168 ? -21.787 -1.134 40.624 1.00 76.69 168 PRO A O 1
ATOM 1254 N N . ASN A 1 169 ? -20.487 0.325 39.515 1.00 79.62 169 ASN A N 1
ATOM 1255 C CA . ASN A 1 169 ? -21.559 1.273 39.209 1.00 79.62 169 ASN A CA 1
ATOM 1256 C C . ASN A 1 169 ? -22.298 0.963 37.891 1.00 79.62 169 ASN A C 1
ATOM 1258 O O . ASN A 1 169 ? -23.293 1.609 37.568 1.00 79.62 169 ASN A O 1
ATOM 1262 N N . ILE A 1 170 ? -21.841 -0.038 37.131 1.00 78.50 170 ILE A N 1
ATOM 1263 C CA . ILE A 1 170 ? -22.472 -0.442 35.870 1.00 78.50 170 ILE A CA 1
ATOM 1264 C C . ILE A 1 170 ? -23.591 -1.439 36.186 1.00 78.50 170 ILE A C 1
ATOM 1266 O O . ILE A 1 170 ? -23.338 -2.623 36.391 1.00 78.50 170 ILE A O 1
ATOM 1270 N N . GLN A 1 171 ? -24.834 -0.958 36.244 1.00 72.06 171 GLN A N 1
ATOM 1271 C CA . GLN A 1 171 ? -26.017 -1.796 36.515 1.00 72.06 171 GLN A CA 1
ATOM 1272 C C . GLN A 1 171 ? -27.066 -1.772 35.391 1.00 72.06 171 GLN A C 1
ATOM 1274 O O . GLN A 1 171 ? -28.098 -2.431 35.492 1.00 72.06 171 GLN A O 1
ATOM 1279 N N . GLY A 1 172 ? -26.811 -1.040 34.307 1.00 80.50 172 GLY A N 1
ATOM 1280 C CA . GLY A 1 172 ? -27.745 -0.888 33.194 1.00 80.50 172 GLY A CA 1
ATOM 1281 C C . GLY A 1 172 ? -27.050 -0.390 31.936 1.00 80.50 172 GLY A C 1
ATOM 1282 O O . GLY A 1 172 ? -25.872 -0.671 31.731 1.00 80.50 172 GLY A O 1
ATOM 1283 N N . ASN A 1 173 ? -27.781 0.344 31.098 1.00 85.38 173 ASN A N 1
ATOM 1284 C CA . ASN A 1 173 ? -27.210 0.966 29.907 1.00 85.38 173 ASN A CA 1
ATOM 1285 C C . ASN A 1 173 ? -26.136 1.975 30.308 1.00 85.38 173 ASN A C 1
ATOM 1287 O O . ASN A 1 173 ? -26.326 2.744 31.252 1.00 85.38 173 ASN A O 1
ATOM 1291 N N . PHE A 1 174 ? -25.026 1.975 29.583 1.00 87.25 174 PHE A N 1
ATOM 1292 C CA . PHE A 1 174 ? -23.924 2.878 29.862 1.00 87.25 174 PHE A CA 1
ATOM 1293 C C . PHE A 1 174 ? -23.269 3.369 28.583 1.00 87.25 174 PHE A C 1
ATOM 1295 O O . PHE A 1 174 ? -23.232 2.667 27.572 1.00 87.25 174 PHE A O 1
ATOM 1302 N N . ASP A 1 175 ? -22.707 4.567 28.663 1.00 88.44 175 ASP A N 1
ATOM 1303 C CA . ASP A 1 175 ? -21.962 5.153 27.564 1.00 88.44 175 ASP A CA 1
ATOM 1304 C C . ASP A 1 175 ? -20.475 4.843 27.713 1.00 88.44 175 ASP A C 1
ATOM 1306 O O . ASP A 1 175 ? -19.899 4.843 28.805 1.00 88.44 175 ASP A O 1
ATOM 1310 N N . GLY A 1 176 ? -19.849 4.548 26.585 1.00 88.00 176 GLY A N 1
ATOM 1311 C CA . GLY A 1 176 ? -18.441 4.234 26.490 1.00 88.00 176 GLY A CA 1
ATOM 1312 C C . GLY A 1 176 ? -17.892 4.648 25.140 1.00 88.00 176 GLY A C 1
ATOM 1313 O O . GLY A 1 176 ? -18.555 5.274 24.315 1.00 88.00 176 GLY A O 1
ATOM 1314 N N . THR A 1 177 ? -16.644 4.290 24.909 1.00 88.31 177 THR A N 1
ATOM 1315 C CA . THR A 1 177 ? -15.972 4.540 23.643 1.00 88.31 177 THR A CA 1
ATOM 1316 C C . THR A 1 177 ? -15.310 3.258 23.170 1.00 88.31 177 THR A C 1
ATOM 1318 O O . THR A 1 177 ? -14.737 2.521 23.967 1.00 88.31 177 THR A O 1
ATOM 1321 N N . ALA A 1 178 ? -15.406 2.955 21.883 1.00 87.81 178 ALA A N 1
ATOM 1322 C CA . ALA A 1 178 ? -14.758 1.787 21.294 1.00 87.81 178 ALA A CA 1
ATOM 1323 C C . ALA A 1 178 ? -14.100 2.165 19.971 1.00 87.81 178 ALA A C 1
ATOM 1325 O O . ALA A 1 178 ? -14.490 3.138 19.323 1.00 87.81 178 ALA A O 1
ATOM 1326 N N . SER A 1 179 ? -13.094 1.397 19.555 1.00 84.06 179 SER A N 1
ATOM 1327 C CA . SER A 1 179 ? -12.517 1.596 18.230 1.00 84.06 179 SER A CA 1
ATOM 1328 C C . SER A 1 179 ? -13.531 1.214 17.153 1.00 84.06 179 SER A C 1
ATOM 1330 O O . SER A 1 179 ? -14.204 0.184 17.248 1.00 84.06 179 SER A O 1
ATOM 1332 N N . ALA A 1 180 ? -13.593 2.001 16.078 1.00 78.62 180 ALA A N 1
ATOM 1333 C CA . ALA A 1 180 ? -14.395 1.664 14.904 1.00 78.62 180 ALA A CA 1
ATOM 1334 C C . ALA A 1 180 ? -14.007 0.294 14.314 1.00 78.62 180 ALA A C 1
ATOM 1336 O O . ALA A 1 180 ? -14.872 -0.422 13.807 1.00 78.62 180 ALA A O 1
ATOM 1337 N N . SER A 1 181 ? -12.727 -0.093 14.423 1.00 74.88 181 SER A N 1
ATOM 1338 C CA . SER A 1 181 ? -12.247 -1.418 14.013 1.00 74.88 181 SER A CA 1
ATOM 1339 C C . SER A 1 181 ? -12.929 -2.537 14.791 1.00 74.88 181 SER A C 1
ATOM 1341 O O . SER A 1 181 ? -13.383 -3.523 14.218 1.00 74.88 181 SER A O 1
ATOM 1343 N N . ASP A 1 182 ? -13.062 -2.355 16.099 1.00 80.44 182 ASP A N 1
ATOM 1344 C CA . ASP A 1 182 ? -13.535 -3.400 16.999 1.00 80.44 182 ASP A CA 1
ATOM 1345 C C . ASP A 1 182 ? -15.053 -3.540 16.939 1.00 80.44 182 ASP A C 1
ATOM 1347 O O . ASP A 1 182 ? -15.579 -4.631 17.149 1.00 80.44 182 ASP A O 1
ATOM 1351 N N . LEU A 1 183 ? -15.752 -2.454 16.588 1.00 82.06 183 LEU A N 1
ATOM 1352 C CA . LEU A 1 183 ? -17.188 -2.432 16.308 1.00 82.06 183 LEU A CA 1
ATOM 1353 C C . LEU A 1 183 ? -17.531 -3.114 14.979 1.00 82.06 183 LEU A C 1
ATOM 1355 O O . LEU A 1 183 ? -18.472 -3.910 14.927 1.00 82.06 183 LEU A O 1
ATOM 1359 N N . ALA A 1 184 ? -16.760 -2.851 13.923 1.00 79.81 184 ALA A N 1
ATOM 1360 C CA . ALA A 1 184 ? -16.962 -3.473 12.614 1.00 79.81 184 ALA A CA 1
ATOM 1361 C C . ALA A 1 184 ? -16.408 -4.908 12.534 1.00 79.81 184 ALA A C 1
ATOM 1363 O O . ALA A 1 184 ? -16.888 -5.712 11.739 1.00 79.81 184 ALA A O 1
ATOM 1364 N N . GLY A 1 185 ? -15.427 -5.247 13.371 1.00 75.75 185 GLY A N 1
ATOM 1365 C CA . GLY A 1 185 ? -14.812 -6.568 13.412 1.00 75.75 185 GLY A CA 1
ATOM 1366 C C . GLY A 1 185 ? -15.757 -7.686 13.864 1.00 75.75 185 GLY A C 1
ATOM 1367 O O . GLY A 1 185 ? -16.826 -7.464 14.427 1.00 75.75 185 GLY A O 1
ATOM 1368 N N . THR A 1 186 ? -15.331 -8.930 13.656 1.00 78.69 186 THR A N 1
ATOM 1369 C CA . THR A 1 186 ? -16.068 -10.145 14.052 1.00 78.69 186 THR A CA 1
ATOM 1370 C C . THR A 1 186 ? -15.587 -10.730 15.382 1.00 78.69 186 THR A C 1
ATOM 1372 O O . THR A 1 186 ? -15.939 -11.857 15.732 1.00 78.69 186 THR A O 1
ATOM 1375 N N . ALA A 1 187 ? -14.763 -9.989 16.126 1.00 83.19 187 ALA A N 1
ATOM 1376 C CA . ALA A 1 187 ? -14.228 -10.441 17.401 1.00 83.19 187 ALA A CA 1
ATOM 1377 C C . ALA A 1 187 ? -15.358 -10.707 18.410 1.00 83.19 187 ALA A C 1
ATOM 1379 O O . ALA A 1 187 ? -16.293 -9.913 18.554 1.00 83.19 187 ALA A O 1
ATOM 1380 N N . ALA A 1 188 ? -15.251 -11.831 19.126 1.00 85.81 188 ALA A N 1
ATOM 1381 C CA . ALA A 1 188 ? -16.209 -12.212 20.163 1.00 85.81 188 ALA A CA 1
ATOM 1382 C C . ALA A 1 188 ? -16.167 -11.260 21.368 1.00 85.81 188 ALA A C 1
ATOM 1384 O O . ALA A 1 188 ? -17.188 -11.051 22.024 1.00 85.81 188 ALA A O 1
ATOM 1385 N N . LEU A 1 189 ? -14.992 -10.685 21.637 1.00 87.56 189 LEU A N 1
ATOM 1386 C CA . LEU A 1 189 ? -14.755 -9.708 22.690 1.00 87.56 189 LEU A CA 1
ATOM 1387 C C . LEU A 1 189 ? -14.504 -8.337 22.071 1.00 87.56 189 LEU A C 1
ATOM 1389 O O . LEU A 1 189 ? -13.665 -8.205 21.182 1.00 87.56 189 LEU A O 1
ATOM 1393 N N . ILE A 1 190 ? -15.214 -7.330 22.568 1.00 87.81 190 ILE A N 1
ATOM 1394 C CA . ILE A 1 190 ? -15.068 -5.937 22.157 1.00 87.81 190 ILE A CA 1
ATOM 1395 C C . ILE A 1 190 ? -14.457 -5.167 23.331 1.00 87.81 190 ILE A C 1
ATOM 1397 O O . ILE A 1 190 ? -15.051 -5.166 24.415 1.00 87.81 190 ILE A O 1
ATOM 1401 N N . PRO A 1 191 ? -13.289 -4.528 23.154 1.00 88.62 191 PRO A N 1
ATOM 1402 C CA . PRO A 1 191 ? -12.761 -3.597 24.136 1.00 88.62 191 PRO A CA 1
ATOM 1403 C C . PRO A 1 191 ? -13.595 -2.310 24.113 1.00 88.62 191 PRO A C 1
ATOM 1405 O O . PRO A 1 191 ? -13.733 -1.647 23.085 1.00 88.62 191 PRO A O 1
ATOM 1408 N N . VAL A 1 192 ? -14.154 -1.954 25.264 1.00 88.38 192 VAL A N 1
ATOM 1409 C CA . VAL A 1 192 ? -14.908 -0.718 25.470 1.00 88.38 192 VAL A CA 1
ATOM 1410 C C . VAL A 1 192 ? -14.232 0.075 26.573 1.00 88.38 192 VAL A C 1
ATOM 1412 O O . VAL A 1 192 ? -14.052 -0.414 27.683 1.00 88.38 192 VAL A O 1
ATOM 1415 N N . SER A 1 193 ? -13.855 1.308 26.275 1.00 88.31 193 SER A N 1
ATOM 1416 C CA . SER A 1 193 ? -13.289 2.247 27.233 1.00 88.31 193 SER A CA 1
ATOM 1417 C C . SER A 1 193 ? -14.407 3.064 27.869 1.00 88.31 193 SER A C 1
ATOM 1419 O O . SER A 1 193 ? -15.084 3.843 27.198 1.00 88.31 193 SER A O 1
ATOM 1421 N N . VAL A 1 194 ? -14.600 2.877 29.170 1.00 88.75 194 VAL A N 1
ATOM 1422 C CA . VAL A 1 194 ? -15.581 3.591 29.996 1.00 88.75 194 VAL A CA 1
ATOM 1423 C C . VAL A 1 194 ? -14.902 4.687 30.804 1.00 88.75 194 VAL A C 1
ATOM 1425 O O . VAL A 1 194 ? -13.754 4.539 31.237 1.00 88.75 194 VAL A O 1
ATOM 1428 N N . SER A 1 195 ? -15.614 5.794 31.008 1.00 85.38 195 SER A N 1
ATOM 1429 C CA . SER A 1 195 ? -15.127 6.901 31.825 1.00 85.38 195 SER A CA 1
ATOM 1430 C C . SER A 1 195 ? -15.221 6.577 33.321 1.00 85.38 195 SER A C 1
ATOM 1432 O O . SER A 1 195 ? -15.939 5.666 33.757 1.00 85.38 195 SER A O 1
ATOM 1434 N N . ARG A 1 196 ? -14.471 7.327 34.131 1.00 82.06 196 ARG A N 1
ATOM 1435 C CA . ARG A 1 196 ? -14.436 7.164 35.590 1.00 82.06 196 ARG A CA 1
ATOM 1436 C C . ARG A 1 196 ? -15.820 7.328 36.225 1.00 82.06 196 ARG A C 1
ATOM 1438 O O . ARG A 1 196 ? -16.138 6.597 37.162 1.00 82.06 196 ARG A O 1
ATOM 1445 N N . GLU A 1 197 ? -16.630 8.252 35.717 1.00 80.31 197 GLU A N 1
ATOM 1446 C CA . GLU A 1 197 ? -17.966 8.567 36.237 1.00 80.31 197 GLU A CA 1
ATOM 1447 C C . GLU A 1 197 ? -18.911 7.369 36.091 1.00 80.31 197 GLU A C 1
ATOM 1449 O O . GLU A 1 197 ? -19.677 7.057 37.002 1.00 80.31 197 GLU A O 1
ATOM 1454 N N . VAL A 1 198 ? -18.796 6.659 34.967 1.00 81.19 198 VAL A N 1
ATOM 1455 C CA . VAL A 1 198 ? -19.626 5.498 34.636 1.00 81.19 198 VAL A CA 1
ATOM 1456 C C . VAL A 1 198 ? -19.187 4.253 35.409 1.00 81.19 198 VAL A C 1
ATOM 1458 O O . VAL A 1 198 ? -20.020 3.508 35.913 1.00 81.19 198 VAL A O 1
ATOM 1461 N N . CYS A 1 199 ? -17.879 4.016 35.538 1.00 81.44 199 CYS A N 1
ATOM 1462 C CA . CYS A 1 199 ? -17.362 2.819 36.208 1.00 81.44 199 CYS A CA 1
ATOM 1463 C C . CYS A 1 199 ? -17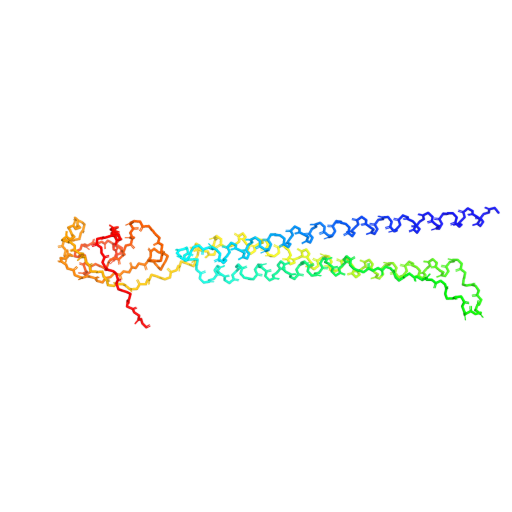.408 2.924 37.748 1.00 81.44 199 CYS A C 1
ATOM 1465 O O . CYS A 1 199 ? -17.556 1.911 38.435 1.00 81.44 199 CYS A O 1
ATOM 1467 N N . GLY A 1 200 ? -17.283 4.136 38.307 1.00 73.88 200 GLY A N 1
ATOM 1468 C CA . GLY A 1 200 ? -17.226 4.366 39.756 1.00 73.88 200 GLY A CA 1
ATOM 1469 C C . GLY A 1 200 ? -15.910 3.926 40.414 1.00 73.88 200 GLY A C 1
ATOM 1470 O O . GLY A 1 200 ? -15.844 3.807 41.635 1.00 73.88 200 GLY A O 1
ATOM 1471 N N . HIS A 1 201 ? -14.860 3.672 39.625 1.00 69.81 201 HIS A N 1
ATOM 1472 C CA . HIS A 1 201 ? -13.550 3.234 40.111 1.00 69.81 201 HIS A CA 1
ATOM 1473 C C . HIS A 1 201 ? -12.493 4.338 39.935 1.00 69.81 201 HIS A C 1
ATOM 1475 O O . HIS A 1 201 ? -12.428 4.946 38.862 1.00 69.81 201 HIS A O 1
ATOM 1481 N N . PRO A 1 202 ? -11.616 4.601 40.925 1.00 65.19 202 PRO A N 1
ATOM 1482 C CA . PRO A 1 202 ? -10.564 5.607 40.810 1.00 65.19 202 PRO A CA 1
ATOM 1483 C C . PRO A 1 202 ? -9.404 5.102 39.932 1.00 65.19 202 PRO A C 1
ATOM 1485 O O . PRO A 1 202 ? -8.299 4.871 40.407 1.00 65.19 202 PRO A O 1
ATOM 1488 N N . SER A 1 203 ? -9.632 4.935 38.626 1.00 64.50 203 SER A N 1
ATOM 1489 C CA . SER A 1 203 ? -8.557 4.582 37.689 1.00 64.50 203 SER A CA 1
ATOM 1490 C C . SER A 1 203 ? -7.607 5.774 37.486 1.00 64.50 203 SER A C 1
ATOM 1492 O O . SER A 1 203 ? -8.100 6.881 37.238 1.00 64.50 203 SER A O 1
ATOM 1494 N N . PRO A 1 204 ? -6.274 5.604 37.566 1.00 60.31 204 PRO A N 1
ATOM 1495 C CA . PRO A 1 204 ? -5.306 6.688 37.378 1.00 60.31 204 PRO A CA 1
ATOM 1496 C C . PRO A 1 204 ? -5.299 7.260 35.950 1.00 60.31 204 PRO A C 1
ATOM 1498 O O . PRO A 1 204 ? -4.921 8.411 35.762 1.00 60.31 204 PRO A O 1
ATOM 1501 N N . SER A 1 205 ? -5.762 6.495 34.955 1.00 63.62 205 SER A N 1
ATOM 1502 C CA . SER A 1 205 ? -5.795 6.872 33.533 1.00 63.62 205 SER A CA 1
ATOM 1503 C C . SER A 1 205 ? -7.078 7.591 33.090 1.00 63.62 205 SER A C 1
ATOM 1505 O O . SER A 1 205 ? -7.247 7.856 31.902 1.00 63.62 205 SER A O 1
ATOM 1507 N N . GLY A 1 206 ? -8.016 7.876 34.004 1.00 71.44 206 GLY A N 1
ATOM 1508 C CA . GLY A 1 206 ? -9.288 8.568 33.714 1.00 71.44 206 GLY A CA 1
ATOM 1509 C C . GLY A 1 206 ? -10.327 7.749 32.928 1.00 71.44 206 GLY A C 1
ATOM 1510 O O . GLY A 1 206 ? -11.523 8.001 33.049 1.00 71.44 206 GLY A O 1
ATOM 1511 N N . SER A 1 207 ? -9.892 6.723 32.195 1.00 77.62 207 SER A N 1
ATOM 1512 C CA . SER A 1 207 ? -10.734 5.725 31.531 1.00 77.62 207 SER A CA 1
ATOM 1513 C C . SER A 1 207 ? -10.244 4.306 31.835 1.00 77.62 207 SER A C 1
ATOM 1515 O O . SER A 1 207 ? -9.062 4.095 32.133 1.00 77.62 207 SER A O 1
ATOM 1517 N N . LEU A 1 208 ? -11.162 3.340 31.809 1.00 84.56 208 LEU A N 1
ATOM 1518 C CA . LEU A 1 208 ? -10.887 1.915 31.996 1.00 84.56 208 LEU A CA 1
ATOM 1519 C C . LEU A 1 208 ? -11.406 1.135 30.788 1.00 84.56 208 LEU A C 1
ATOM 1521 O O . LEU A 1 208 ? -12.565 1.285 30.413 1.00 84.56 208 LEU A O 1
ATOM 1525 N N . THR A 1 209 ? -10.573 0.273 30.208 1.00 87.44 209 THR A N 1
ATOM 1526 C CA . THR A 1 209 ? -10.995 -0.617 29.122 1.00 87.44 209 THR A CA 1
ATOM 1527 C C . THR A 1 209 ? -11.531 -1.926 29.694 1.00 87.44 209 THR A C 1
ATOM 1529 O O . THR A 1 209 ? -10.812 -2.661 30.371 1.00 87.44 209 THR A O 1
ATOM 1532 N N . ILE A 1 210 ? -12.796 -2.222 29.411 1.00 87.25 210 ILE A N 1
ATOM 1533 C CA . ILE A 1 210 ? -13.474 -3.475 29.749 1.00 87.25 210 ILE A CA 1
ATOM 1534 C C . ILE A 1 210 ? -13.693 -4.300 28.482 1.00 87.25 210 ILE A C 1
ATOM 1536 O O . ILE A 1 210 ? -13.951 -3.757 27.412 1.00 87.25 210 ILE A O 1
ATOM 1540 N N . TYR A 1 211 ? -13.597 -5.622 28.594 1.00 88.38 211 TYR A N 1
ATOM 1541 C CA . TYR A 1 211 ? -13.822 -6.532 27.472 1.00 88.38 211 TYR A CA 1
ATOM 1542 C C . TYR A 1 211 ? -15.213 -7.138 27.580 1.00 88.38 211 TYR A C 1
ATOM 1544 O O . TYR A 1 211 ? -15.516 -7.842 28.543 1.00 88.38 211 TYR A O 1
ATOM 1552 N N . LEU A 1 212 ? -16.056 -6.865 26.590 1.00 87.81 212 LEU A N 1
ATOM 1553 C CA . LEU A 1 212 ? -17.452 -7.287 26.587 1.00 87.81 212 LEU A CA 1
ATOM 1554 C C . LEU A 1 212 ? -17.709 -8.331 25.508 1.00 87.81 212 LEU A C 1
ATOM 1556 O O . LEU A 1 212 ? -17.182 -8.231 24.402 1.00 87.81 212 LEU A O 1
ATOM 1560 N N . GLN A 1 213 ? -18.551 -9.318 25.809 1.00 89.19 213 GLN A N 1
ATOM 1561 C CA . GLN A 1 213 ? -18.972 -10.304 24.816 1.00 89.19 213 GLN A CA 1
ATOM 1562 C C . GLN A 1 213 ? -20.006 -9.698 23.869 1.00 89.19 213 GLN A C 1
ATOM 1564 O O . GLN A 1 213 ? -21.090 -9.309 24.304 1.00 89.19 213 GLN A O 1
ATOM 1569 N N . ARG A 1 214 ? -19.703 -9.692 22.567 1.00 88.31 214 ARG A N 1
ATOM 1570 C CA . ARG A 1 214 ? -20.568 -9.138 21.512 1.00 88.31 214 ARG A CA 1
ATOM 1571 C C . ARG A 1 214 ? -21.972 -9.757 21.500 1.00 88.31 214 ARG A C 1
ATOM 1573 O O . ARG A 1 214 ? -22.930 -9.074 21.176 1.00 88.31 214 ARG A O 1
ATOM 1580 N N . THR A 1 215 ? -22.111 -11.030 21.868 1.00 88.62 215 THR A N 1
ATOM 1581 C CA . THR A 1 215 ? -23.401 -11.747 21.896 1.00 88.62 215 THR A CA 1
ATOM 1582 C C . THR A 1 215 ? -24.306 -11.360 23.064 1.00 88.62 215 THR A C 1
ATOM 1584 O O . THR A 1 215 ? -25.492 -11.672 23.033 1.00 88.62 215 THR A O 1
ATOM 1587 N N . LYS A 1 216 ? -23.765 -10.705 24.097 1.00 86.75 216 LYS A N 1
ATOM 1588 C CA . LYS A 1 216 ? -24.486 -10.364 25.335 1.00 86.75 216 LYS A CA 1
ATOM 1589 C C . LYS A 1 216 ? -24.801 -8.878 25.466 1.00 86.75 216 LYS A C 1
ATOM 1591 O O . LYS A 1 216 ? -25.327 -8.449 26.493 1.00 86.75 216 LYS A O 1
ATOM 1596 N N . ILE A 1 217 ? -24.466 -8.090 24.451 1.00 87.56 217 ILE A N 1
ATOM 1597 C CA . ILE A 1 217 ? -24.620 -6.640 24.456 1.00 87.56 217 ILE A CA 1
ATOM 1598 C C . ILE A 1 217 ? -25.245 -6.173 23.143 1.00 87.56 217 ILE A C 1
ATOM 1600 O O . ILE A 1 217 ? -24.936 -6.682 22.068 1.00 87.56 217 ILE A O 1
ATOM 1604 N N . LEU A 1 218 ? -26.101 -5.168 23.235 1.00 88.25 218 LEU A N 1
ATOM 1605 C CA . LEU A 1 218 ? -26.539 -4.338 22.124 1.00 88.25 218 LEU A CA 1
ATOM 1606 C C . LEU A 1 218 ? -25.700 -3.066 22.139 1.00 88.25 218 LEU A C 1
ATOM 1608 O O . LEU A 1 218 ? -25.534 -2.439 23.182 1.00 88.25 218 LEU A O 1
ATOM 1612 N N . ILE A 1 219 ? -25.156 -2.694 20.984 1.00 88.44 219 ILE A N 1
ATOM 1613 C CA . ILE A 1 219 ? -24.359 -1.478 20.835 1.00 88.44 219 ILE A CA 1
ATOM 1614 C C . ILE A 1 219 ? -25.101 -0.537 19.900 1.00 88.44 219 ILE A C 1
ATOM 1616 O O . ILE A 1 219 ? -25.427 -0.907 18.771 1.00 88.44 219 ILE A O 1
ATOM 1620 N N . THR A 1 220 ? -25.321 0.691 20.352 1.00 88.31 220 THR A N 1
ATOM 1621 C CA . THR A 1 220 ? -25.812 1.784 19.520 1.00 88.31 220 THR A CA 1
ATOM 1622 C C . THR A 1 220 ? -24.724 2.844 19.407 1.00 88.31 220 THR A C 1
ATOM 1624 O O . THR A 1 220 ? -24.198 3.353 20.393 1.00 88.31 220 THR A O 1
ATOM 1627 N N . THR A 1 221 ? -24.325 3.168 18.180 1.00 84.62 221 THR A N 1
ATOM 1628 C CA . THR A 1 221 ? -23.386 4.267 17.934 1.00 84.62 221 THR A CA 1
ATOM 1629 C C . THR A 1 221 ? -24.158 5.576 17.989 1.00 84.62 221 THR A C 1
ATOM 1631 O O . THR A 1 221 ? -25.131 5.732 17.243 1.00 84.62 221 THR A O 1
ATOM 1634 N N . ALA A 1 222 ? -23.725 6.525 18.815 1.00 66.69 222 ALA A N 1
ATOM 1635 C CA . ALA A 1 222 ? -24.248 7.880 18.739 1.00 66.69 222 ALA A CA 1
ATOM 1636 C C . ALA A 1 222 ? -23.764 8.483 17.411 1.00 66.69 222 ALA A C 1
ATOM 1638 O O . ALA A 1 222 ? -22.592 8.825 17.269 1.00 66.69 222 ALA A O 1
ATOM 1639 N N . ARG A 1 223 ? -24.634 8.532 16.393 1.00 51.69 223 ARG A N 1
ATOM 1640 C CA . ARG A 1 223 ? -24.346 9.309 15.182 1.00 51.69 223 ARG A CA 1
ATOM 1641 C C . ARG A 1 223 ? -24.350 10.780 15.587 1.00 51.69 223 ARG A C 1
ATOM 1643 O O . ARG A 1 223 ? -25.418 11.318 15.869 1.00 51.69 223 ARG A O 1
ATOM 1650 N N . GLY A 1 224 ? -23.157 11.366 15.676 1.00 42.84 224 GLY A N 1
ATOM 1651 C CA . GLY A 1 224 ? -22.979 12.813 15.574 1.00 42.84 224 GLY A CA 1
ATOM 1652 C C . GLY A 1 224 ? -23.313 13.294 14.172 1.00 42.84 224 GLY A C 1
ATOM 1653 O O . GLY A 1 224 ? -23.098 12.504 13.221 1.00 42.84 224 GLY A O 1
#

Organism: NCBI:txid3162492

Sequence (224 aa):
MNEEKNQERAYALIASYRADGDRYRDRARSVATLLATLSGALAAGLIFSPVGQGFPEATKYAGYAAILALGISVCFFLSGSMYRLPNQKPDEKAEDPKPSLRDLVDASERNATSVVDAITLRTRLGSGFGIAALLLLMAMGPIAAIYPTPPVPISVQPLESLAVPTCPNIQGNFDGTASASDLAGTAALIPVSVSREVCGHPSPSGSLTIYLQRTKILITTARG

pLDDT: mean 74.7, std 10.79, range [42.84, 90.81]

Radius of gyration: 32.75 Å; chains: 1; bounding box: 69×25×97 Å

Foldseek 3Di:
DVVVVVVVVVVVVVVVVVVVLVVLLVVLVVVLVVLVVVLVVLVVCLVPVQQQPPQPPVLVVLSVLLSVLSVLLSVLSVVLSPDDQPPCPPPPPDPDDDPPPVVVVVVSVVSVVVSVVSSVVSNVSSVVSNVSSVVSVVCSVVVCVVDPADWFKKKKAFQDQDPDVQAPQAGGIAIWTFGSSQVSDPDQWTWTWHACVRRVDPDPVRIDTDIDGPVGIDMDTPDD

Secondary structure (DSSP, 8-state):
-HHHHHHHHHHHHHHHHHHHHHHHHHHHHHHHHHHHHHHHHHHHHHHSS-TT----HHHHHHHHHHHHHHHHHHHHHHHHHT-PPP-----TT-------HHHHHHHHHHHHHHHHHHHHHHHHHHHHHHHHHHHHHHHHHHHHHHSPPPPEEEEEEESS----TT-TT-SS-EEEEE-HHHHHS--SEEEEEEEHHHH-S--TTSEEEEEEEGGGEEEEE---